Protein AF-A0A3S8ZRI3-F1 (afdb_monomer_lite)

pLDDT: mean 75.65, std 12.31, range [31.83, 91.06]

Organism: NCBI:txid2496266

Sequence (322 aa):
MAKQHPYELILEIIKQAEAGATSSKLSREYGINSSLISKWRVKYKGMDLAMMVERKRLILENIANKIRQAKQSVVAVQAEIKKKKSEPLLQPCSPYFSATPQAVQEAVQSWKNLQTSKAPSAQLLESRLQIVHDIAKAWDGECLSREYKSKVAYMSFRCGKGHAFESNARRLLYGNFCTVCYRAKPEGLKKLQDVAAARGWQSLATEYKDCKTPVSWRCDQGHEVKAPLESIKNGMGCMQCHKNRRWYTLEKMQAMAKLRGGLCLSDKYTTYEPMLWQCKRGHVWKSIPSNITRGSWCRVCGNIDKITRPNSKAWRKYPNGA

Foldseek 3Di:
DPDDDDVVLLVVLLVVVVVPDQLVVSCVVVVNDSVVNVVSNVVQPPHDPVRVVVVVVVVVVVVVVVVVVVVVVVVVVVVVVVVVVPPPPPDLPPVQVVVQQPQLVVLLVQVVVLVPDPDDPVVSFVSVVVSLQSLQVSQQWGWPDPGRDDQFDWTWIAHNVGDIDIDGNVCSSSNCRDPVVVQDDPCQVVLQQVLQVVQVKHWPDPDDRDQQQWGWIAHNVGDIDTGGNVCSVVPDDDVVVVVVVVDDDPVNLQVLQVVQQWGWPDPDADQPFWTWIAHNLGDIDTDHSVCVVVPDDDPLLVQLVVPPDPPDPSNVVNVSSD

Structure (mmCIF, N/CA/C/O backbone):
data_AF-A0A3S8ZRI3-F1
#
_entry.id   AF-A0A3S8ZRI3-F1
#
loop_
_atom_site.group_PDB
_atom_site.id
_atom_site.type_symbol
_atom_site.label_atom_id
_atom_site.label_alt_id
_atom_site.label_comp_id
_atom_site.label_asym_id
_atom_site.label_entity_id
_atom_site.label_seq_id
_atom_site.pdbx_PDB_ins_code
_atom_site.Cartn_x
_atom_site.Cartn_y
_atom_site.Cartn_z
_atom_site.occupancy
_atom_site.B_iso_or_equiv
_atom_site.auth_seq_id
_atom_site.auth_comp_id
_atom_site.auth_asym_id
_atom_site.auth_atom_id
_atom_site.pdbx_PDB_model_num
ATOM 1 N N . MET A 1 1 ? 28.343 23.979 -10.792 1.00 33.75 1 MET A N 1
ATOM 2 C CA . MET A 1 1 ? 27.466 24.800 -11.656 1.00 33.75 1 MET A CA 1
ATOM 3 C C . MET A 1 1 ? 27.652 24.356 -13.101 1.00 33.75 1 MET A C 1
ATOM 5 O O . MET A 1 1 ? 28.779 24.366 -13.577 1.00 33.75 1 MET A O 1
ATOM 9 N N . ALA A 1 2 ? 26.607 23.870 -13.778 1.00 42.19 2 ALA A N 1
ATOM 10 C CA . ALA A 1 2 ? 26.715 23.502 -15.192 1.00 42.19 2 ALA A CA 1
ATOM 11 C C . ALA A 1 2 ? 26.818 24.786 -16.031 1.00 42.19 2 ALA A C 1
ATOM 13 O O . ALA A 1 2 ? 25.950 25.647 -15.903 1.00 42.19 2 ALA A O 1
ATOM 14 N N . LYS A 1 3 ? 27.868 24.931 -16.853 1.00 55.47 3 LYS A N 1
ATOM 15 C CA . LYS A 1 3 ? 28.031 26.087 -17.751 1.00 55.47 3 LYS A CA 1
ATOM 16 C C . LYS A 1 3 ? 26.805 26.176 -18.672 1.00 55.47 3 LYS A C 1
ATOM 18 O O . LYS A 1 3 ? 26.579 25.281 -19.485 1.00 55.47 3 LYS A O 1
ATOM 23 N N . GLN A 1 4 ? 25.984 27.212 -18.500 1.00 68.06 4 GLN A N 1
ATOM 24 C CA . GLN A 1 4 ? 24.898 27.522 -19.429 1.00 68.06 4 GLN A CA 1
ATOM 25 C C . GLN A 1 4 ? 25.495 28.294 -20.604 1.00 68.06 4 GLN A C 1
ATOM 27 O O . GLN A 1 4 ? 26.167 29.300 -20.402 1.00 68.06 4 GLN A O 1
ATOM 32 N N . HIS A 1 5 ? 25.283 27.789 -21.816 1.00 82.31 5 HIS A N 1
ATOM 33 C CA . HIS A 1 5 ? 25.701 28.463 -23.041 1.00 82.31 5 HIS A CA 1
ATOM 34 C C . HIS A 1 5 ? 24.530 29.303 -23.579 1.00 82.31 5 HIS A C 1
ATOM 36 O O . HIS A 1 5 ? 23.401 28.795 -23.567 1.00 82.31 5 HIS A O 1
ATOM 42 N N . PRO A 1 6 ? 24.774 30.549 -24.028 1.00 87.00 6 PRO A N 1
ATOM 43 C CA . PRO A 1 6 ? 23.749 31.387 -24.651 1.00 87.00 6 PRO A CA 1
ATOM 44 C C . PRO A 1 6 ? 23.200 30.729 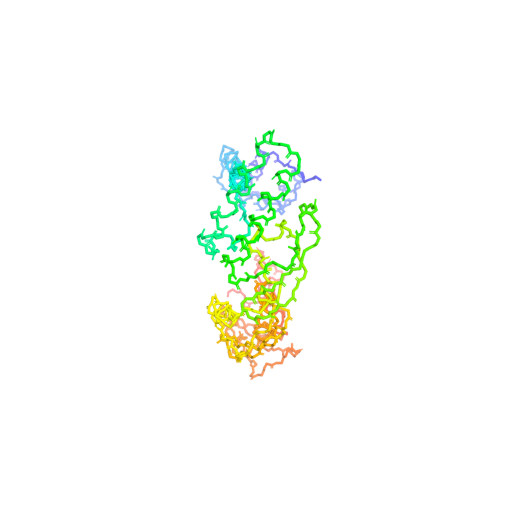-25.927 1.00 87.00 6 PRO A C 1
ATOM 46 O O . PRO A 1 6 ? 23.915 29.986 -26.608 1.00 87.00 6 PRO A O 1
ATOM 49 N N . TYR A 1 7 ? 21.918 30.944 -26.233 1.00 85.06 7 TYR A N 1
ATOM 50 C CA . TYR A 1 7 ? 21.256 30.263 -27.355 1.00 85.06 7 TYR A CA 1
ATOM 51 C C . TYR A 1 7 ? 21.735 30.769 -28.714 1.00 85.06 7 TYR A C 1
ATOM 53 O O . TYR A 1 7 ? 21.782 29.999 -29.669 1.00 85.06 7 TYR A O 1
ATOM 61 N N . GLU A 1 8 ? 22.170 32.020 -28.770 1.00 86.62 8 GLU A N 1
ATOM 62 C CA . GLU A 1 8 ? 22.772 32.680 -29.922 1.00 86.62 8 GLU A CA 1
ATOM 63 C C . GLU A 1 8 ? 24.042 31.936 -30.359 1.00 86.62 8 GLU A C 1
ATOM 65 O O . GLU A 1 8 ? 24.180 31.553 -31.519 1.00 86.62 8 GLU A O 1
ATOM 70 N N . LEU A 1 9 ? 24.904 31.603 -29.393 1.00 87.75 9 LEU A N 1
ATOM 71 C CA . LEU A 1 9 ? 26.120 30.820 -29.615 1.00 87.75 9 LEU A CA 1
ATOM 72 C C . LEU A 1 9 ? 25.805 29.383 -30.059 1.00 87.75 9 LEU A C 1
ATOM 74 O O . LEU A 1 9 ? 26.469 28.825 -30.930 1.00 87.75 9 LEU A O 1
ATOM 78 N N . ILE A 1 10 ? 24.779 28.763 -29.468 1.00 88.56 10 ILE A N 1
ATOM 79 C CA . ILE A 1 10 ? 24.343 27.410 -29.847 1.00 88.56 10 ILE A CA 1
ATOM 80 C C . ILE A 1 10 ? 23.848 27.394 -31.301 1.00 88.56 10 ILE A C 1
ATOM 82 O O . ILE A 1 10 ? 24.165 26.466 -32.043 1.00 88.56 10 ILE A O 1
ATOM 86 N N . LEU A 1 11 ? 23.105 28.421 -31.711 1.00 87.88 11 LEU A N 1
ATOM 87 C CA . LEU A 1 11 ? 22.595 28.583 -33.069 1.00 87.88 11 LEU A CA 1
ATOM 88 C C . LEU A 1 11 ? 23.697 28.810 -34.094 1.00 87.88 11 LEU A C 1
ATOM 90 O O . LEU A 1 11 ? 23.665 28.190 -35.152 1.00 87.88 11 LEU A O 1
ATOM 94 N N . GLU A 1 12 ? 24.672 29.660 -33.789 1.00 88.06 12 GLU A N 1
ATOM 95 C CA . GLU A 1 12 ? 25.811 29.920 -34.671 1.00 88.06 12 GLU A CA 1
ATOM 96 C C . GLU A 1 12 ? 26.588 28.627 -34.962 1.00 88.06 12 GLU A C 1
ATOM 98 O O . GLU A 1 12 ? 26.835 28.273 -36.118 1.00 88.06 12 GLU A O 1
ATOM 103 N N . ILE A 1 13 ? 26.843 27.842 -33.912 1.00 88.50 13 ILE A N 1
ATOM 104 C CA . ILE A 1 13 ? 27.501 26.539 -34.014 1.00 88.50 13 ILE A CA 1
ATOM 105 C C . ILE A 1 13 ? 26.651 25.541 -34.813 1.00 88.50 13 ILE A C 1
ATOM 107 O O . ILE A 1 13 ? 27.213 24.745 -35.565 1.00 88.50 13 ILE A O 1
ATOM 111 N N . ILE A 1 14 ? 25.318 25.555 -34.671 1.00 88.56 14 ILE A N 1
ATOM 112 C CA . ILE A 1 14 ? 24.404 24.694 -35.446 1.00 88.56 14 ILE A CA 1
ATOM 113 C C . ILE A 1 14 ? 24.343 25.120 -36.922 1.00 88.56 14 ILE A C 1
ATOM 115 O O . ILE A 1 14 ? 24.340 24.254 -37.792 1.00 88.56 14 ILE A O 1
ATOM 119 N N . LYS A 1 15 ? 24.374 26.418 -37.232 1.00 88.81 15 LYS A N 1
ATOM 120 C CA . LYS A 1 15 ? 24.375 26.911 -38.618 1.00 88.81 15 LYS A CA 1
ATOM 121 C C . LYS A 1 15 ? 25.654 26.531 -39.353 1.00 88.81 15 LYS A C 1
ATOM 123 O O . LYS A 1 15 ? 25.593 25.979 -40.447 1.00 88.81 15 LYS A O 1
ATOM 128 N N . GLN A 1 16 ? 26.818 26.740 -38.737 1.00 86.56 16 GLN A N 1
ATOM 129 C CA . GLN A 1 16 ? 28.091 26.316 -39.332 1.00 86.56 16 GLN A CA 1
ATOM 130 C C . GLN A 1 16 ? 28.168 24.791 -39.478 1.00 86.56 16 GLN A C 1
ATOM 132 O O . GLN A 1 16 ? 28.695 24.258 -40.453 1.00 86.56 16 GLN A O 1
ATOM 137 N N . ALA A 1 17 ? 27.597 24.076 -38.513 1.00 84.19 17 ALA A N 1
ATOM 138 C CA . ALA A 1 17 ? 27.424 22.636 -38.550 1.00 84.19 17 ALA A CA 1
ATOM 139 C C . ALA A 1 17 ? 26.560 22.134 -39.718 1.00 84.19 17 ALA A C 1
ATOM 141 O O . ALA A 1 17 ? 26.877 21.083 -40.281 1.00 84.19 17 ALA A O 1
ATOM 142 N N . GLU A 1 18 ? 25.472 22.838 -40.031 1.00 83.69 18 GLU A N 1
ATOM 143 C CA . GLU A 1 18 ? 24.564 22.555 -41.149 1.00 83.69 18 GLU A CA 1
ATOM 144 C C . GLU A 1 18 ? 25.186 22.952 -42.495 1.00 83.69 18 GLU A C 1
ATOM 146 O O . GLU A 1 18 ? 25.017 22.227 -43.469 1.00 83.69 18 GLU A O 1
ATOM 151 N N . ALA A 1 19 ? 26.025 23.993 -42.520 1.00 85.19 19 ALA A N 1
ATOM 152 C CA . ALA A 1 19 ? 26.853 24.382 -43.666 1.00 85.19 19 ALA A CA 1
ATOM 153 C C . ALA A 1 19 ? 28.027 23.415 -43.958 1.00 85.19 19 ALA A C 1
ATOM 155 O O . ALA A 1 19 ? 28.870 23.691 -44.808 1.00 85.19 19 ALA A O 1
ATOM 156 N N . GLY A 1 20 ? 28.107 22.279 -43.253 1.00 83.88 20 GLY A N 1
ATOM 157 C CA . GLY A 1 20 ? 29.090 21.221 -43.502 1.00 83.88 20 GLY A CA 1
ATOM 158 C C . GLY A 1 20 ? 30.321 21.238 -42.590 1.00 83.88 20 GLY A C 1
ATOM 159 O O . GLY A 1 20 ? 31.185 20.369 -42.720 1.00 83.88 20 GLY A O 1
ATOM 160 N N . ALA A 1 21 ? 30.419 22.158 -41.620 1.00 86.06 21 ALA A N 1
ATOM 161 C CA . ALA A 1 21 ? 31.530 22.145 -40.671 1.00 86.06 21 ALA A CA 1
ATOM 162 C C . ALA A 1 21 ? 31.468 20.911 -39.754 1.00 86.06 21 ALA A C 1
ATOM 164 O O . ALA A 1 21 ? 30.423 20.550 -39.196 1.00 86.06 21 ALA A O 1
ATOM 165 N N . THR A 1 22 ? 32.613 20.259 -39.545 1.00 84.94 22 THR A N 1
ATOM 166 C CA . THR A 1 22 ? 32.698 19.087 -38.665 1.00 84.94 22 THR A CA 1
ATOM 167 C C . THR A 1 22 ? 32.657 19.499 -37.192 1.00 84.94 22 THR A C 1
ATOM 169 O O . THR A 1 22 ? 33.229 20.513 -36.790 1.00 84.94 22 THR A O 1
ATOM 172 N N . SER A 1 23 ? 32.045 18.674 -36.336 1.00 79.31 23 SER A N 1
ATOM 173 C CA . SER A 1 23 ? 31.990 18.926 -34.885 1.00 79.31 23 SER A CA 1
ATOM 174 C C . SER A 1 23 ? 33.373 19.040 -34.227 1.00 79.31 23 SER A C 1
ATOM 176 O O . SER A 1 23 ? 33.474 19.597 -33.140 1.00 79.31 23 SER A O 1
ATOM 178 N N . SER A 1 24 ? 34.437 18.523 -34.858 1.00 81.81 24 SER A N 1
ATOM 179 C CA . SER A 1 24 ? 35.814 18.667 -34.369 1.00 81.81 24 SER A CA 1
ATOM 180 C C . SER A 1 24 ? 36.406 20.044 -34.668 1.00 81.81 24 SER A C 1
ATOM 182 O O . SER A 1 24 ? 37.179 20.538 -33.852 1.00 81.81 24 SER A O 1
ATOM 184 N N . LYS A 1 25 ? 36.058 20.654 -35.809 1.00 87.62 25 LYS A N 1
ATOM 185 C CA . LYS A 1 25 ? 36.473 22.019 -36.156 1.00 87.62 25 LYS A CA 1
ATOM 186 C C . LYS A 1 25 ? 35.804 23.019 -35.211 1.00 87.62 25 LYS A C 1
ATOM 188 O O . LYS A 1 25 ? 36.493 23.720 -34.481 1.00 87.62 25 LYS A O 1
ATOM 193 N N . LEU A 1 26 ? 34.480 22.924 -35.093 1.00 86.25 26 LEU A N 1
ATOM 194 C CA . LEU A 1 26 ? 33.666 23.769 -34.210 1.00 86.25 26 LEU A CA 1
ATOM 195 C C . LEU A 1 26 ? 34.052 23.632 -32.729 1.00 86.25 26 LEU A C 1
ATOM 197 O O . LEU A 1 26 ? 33.981 24.584 -31.962 1.00 86.25 26 LEU A O 1
ATOM 201 N N . SER A 1 27 ? 34.482 22.439 -32.311 1.00 87.25 27 SER A N 1
ATOM 202 C CA . SER A 1 27 ? 34.932 22.200 -30.937 1.00 87.25 27 SER A CA 1
ATOM 203 C C . SER A 1 27 ? 36.243 22.914 -30.603 1.00 87.25 27 SER A C 1
ATOM 205 O O . SER A 1 27 ? 36.390 23.397 -29.482 1.00 87.25 27 SER A O 1
ATOM 207 N N . ARG A 1 28 ? 37.176 22.993 -31.561 1.00 87.31 28 ARG A N 1
ATOM 208 C CA . ARG A 1 28 ? 38.448 23.717 -31.401 1.00 87.31 28 ARG A CA 1
ATOM 209 C C . ARG A 1 28 ? 38.246 25.227 -31.464 1.00 87.31 28 ARG A C 1
ATOM 211 O O . ARG A 1 28 ? 38.866 25.942 -30.694 1.00 87.31 28 ARG A O 1
ATOM 218 N N . GLU A 1 29 ? 37.362 25.672 -32.347 1.00 88.38 29 GLU A N 1
ATOM 219 C CA . GLU A 1 29 ? 37.070 27.084 -32.602 1.00 88.38 29 GLU A CA 1
ATOM 220 C C . GLU A 1 29 ? 36.327 27.749 -31.438 1.00 88.38 29 GLU A C 1
ATOM 222 O O . GLU A 1 29 ? 36.756 28.779 -30.933 1.00 88.38 29 GLU A O 1
ATOM 227 N N . TYR A 1 30 ? 35.271 27.109 -30.932 1.00 85.69 30 TYR A N 1
ATOM 228 C CA . TYR A 1 30 ? 34.450 27.668 -29.853 1.00 85.69 30 TYR A CA 1
ATOM 229 C C . TYR A 1 30 ? 34.839 27.161 -28.455 1.00 85.69 30 TYR A C 1
ATOM 231 O O . TYR A 1 30 ? 34.182 27.492 -27.469 1.00 85.69 30 TYR A O 1
ATOM 239 N N . GLY A 1 31 ? 35.858 26.299 -28.345 1.00 85.00 31 GLY A N 1
ATOM 240 C CA . GLY A 1 31 ? 36.276 25.692 -27.073 1.00 85.00 31 GLY A CA 1
ATOM 241 C C . GLY A 1 31 ? 35.194 24.830 -26.404 1.00 85.00 31 GLY A C 1
ATOM 242 O O . GLY A 1 31 ? 35.228 24.591 -25.195 1.00 85.00 31 GLY A O 1
ATOM 243 N N . ILE A 1 32 ? 34.196 24.375 -27.169 1.00 84.75 32 ILE A N 1
ATOM 244 C CA . ILE A 1 32 ? 33.053 23.608 -26.665 1.00 84.75 32 ILE A CA 1
ATOM 245 C C . ILE A 1 32 ? 33.260 22.131 -26.959 1.00 84.75 32 ILE A C 1
ATOM 247 O O . ILE A 1 32 ? 33.723 21.738 -28.025 1.00 84.75 32 ILE A O 1
ATOM 251 N N . ASN A 1 33 ? 32.875 21.274 -26.017 1.00 86.94 33 ASN A N 1
ATOM 252 C CA . ASN A 1 33 ? 32.970 19.831 -26.184 1.00 86.94 33 ASN A CA 1
ATOM 253 C C . ASN A 1 33 ? 32.178 19.363 -27.426 1.00 86.94 33 ASN A C 1
ATOM 255 O O . ASN A 1 33 ? 30.963 19.551 -27.504 1.00 86.94 33 ASN A O 1
ATOM 259 N N . SER A 1 34 ? 32.844 18.693 -28.371 1.00 78.12 34 SER A N 1
ATOM 260 C CA . SER A 1 34 ? 32.235 18.168 -29.607 1.00 78.12 34 SER A CA 1
ATOM 261 C C . SER A 1 34 ? 30.997 17.279 -29.380 1.00 78.12 34 SER A C 1
ATOM 263 O O . SER A 1 34 ? 30.090 17.242 -30.219 1.00 78.12 34 SER A O 1
ATOM 265 N N . SER A 1 35 ? 30.902 16.600 -28.230 1.00 77.56 35 SER A N 1
ATOM 266 C CA . SER A 1 35 ? 29.719 15.820 -27.837 1.00 77.56 35 SER A CA 1
ATOM 267 C C . SER A 1 35 ? 28.520 16.700 -27.467 1.00 77.56 35 SER A C 1
ATOM 269 O O . SER A 1 35 ? 27.379 16.321 -27.729 1.00 77.56 35 SER A O 1
ATOM 271 N N . LEU A 1 36 ? 28.760 17.886 -26.901 1.00 82.38 36 LEU A N 1
ATOM 272 C CA . LEU A 1 36 ? 27.729 18.868 -26.576 1.00 82.38 36 LEU A CA 1
ATOM 273 C C . LEU A 1 36 ? 27.188 19.520 -27.853 1.00 82.38 36 LEU A C 1
ATOM 275 O O . LEU A 1 36 ? 25.974 19.581 -28.028 1.00 82.38 36 LEU A O 1
ATOM 279 N N . ILE A 1 37 ? 28.079 19.857 -28.792 1.00 81.12 37 ILE A N 1
ATOM 280 C CA . ILE A 1 37 ? 27.727 20.339 -30.138 1.00 81.12 37 ILE A CA 1
ATOM 281 C C . ILE A 1 37 ? 26.843 19.315 -30.862 1.00 81.12 37 ILE A C 1
ATOM 283 O O . ILE A 1 37 ? 25.803 19.658 -31.417 1.00 81.12 37 ILE A O 1
ATOM 287 N N . SER A 1 38 ? 27.207 18.032 -30.801 1.00 77.50 38 SER A N 1
ATOM 288 C CA . SER A 1 38 ? 26.430 16.956 -31.431 1.00 77.50 38 SER A CA 1
ATOM 289 C C . SER A 1 38 ? 25.043 16.780 -30.792 1.00 77.50 38 SER A C 1
ATOM 291 O O . SER A 1 38 ? 24.062 16.554 -31.496 1.00 77.50 38 SER A O 1
ATOM 293 N N . LYS A 1 39 ? 24.925 16.943 -29.466 1.00 80.19 39 LYS A N 1
ATOM 294 C CA . LYS A 1 39 ? 23.628 16.939 -28.762 1.00 80.19 39 LYS A CA 1
ATOM 295 C C . LYS A 1 39 ? 22.765 18.143 -29.136 1.00 80.19 39 LYS A C 1
ATOM 297 O O . LYS A 1 39 ? 21.556 17.989 -29.288 1.00 80.19 39 LYS A O 1
ATOM 302 N N . TRP A 1 40 ? 23.365 19.325 -29.283 1.00 86.75 40 TRP A N 1
ATOM 303 C CA . TRP A 1 40 ? 22.661 20.525 -29.732 1.00 86.75 40 TRP A CA 1
ATOM 304 C C . TRP A 1 40 ? 22.132 20.368 -31.152 1.00 86.75 40 TRP A C 1
ATOM 306 O O . TRP A 1 40 ? 20.953 20.630 -31.359 1.00 86.75 40 TRP A O 1
ATOM 316 N N . ARG A 1 41 ? 22.932 19.810 -32.074 1.00 81.38 41 ARG A N 1
ATOM 317 C CA . ARG A 1 41 ? 22.473 19.481 -33.432 1.00 81.38 41 ARG A CA 1
ATOM 318 C C . ARG A 1 41 ? 21.208 18.627 -33.414 1.00 81.38 41 ARG A C 1
ATOM 320 O O . ARG A 1 41 ? 20.281 18.948 -34.126 1.00 81.38 41 ARG A O 1
ATOM 327 N N . VAL A 1 42 ? 21.121 17.579 -32.590 1.00 80.94 42 VAL A N 1
ATOM 328 C CA . VAL A 1 42 ? 19.904 16.738 -32.525 1.00 80.94 42 VAL A CA 1
ATOM 329 C C . VAL A 1 42 ? 18.732 17.471 -31.864 1.00 80.94 42 VAL A C 1
ATOM 331 O O . VAL A 1 42 ? 17.589 17.332 -32.283 1.00 80.94 42 VAL A O 1
ATOM 334 N N . LYS A 1 43 ? 19.002 18.240 -30.806 1.00 81.00 43 LYS A N 1
ATOM 335 C CA . LYS A 1 43 ? 17.969 18.848 -29.956 1.00 81.00 43 LYS A CA 1
ATOM 336 C C . LYS A 1 43 ? 17.319 20.100 -30.558 1.00 81.00 43 LYS A C 1
ATOM 338 O O . LYS A 1 43 ? 16.199 20.427 -30.155 1.00 81.00 43 LYS A O 1
ATOM 343 N N . TYR A 1 44 ? 18.044 20.798 -31.425 1.00 83.88 44 TYR A N 1
ATOM 344 C CA . TYR A 1 44 ? 17.736 22.145 -31.900 1.00 83.88 44 TYR A CA 1
ATOM 345 C C . TYR A 1 44 ? 17.833 22.280 -33.434 1.00 83.88 44 TYR A C 1
ATOM 347 O O . TYR A 1 44 ? 17.783 23.395 -33.944 1.00 83.88 44 TYR A O 1
ATOM 355 N N . LYS A 1 45 ? 17.977 21.165 -34.171 1.00 83.19 45 LYS A N 1
ATOM 356 C CA . LYS A 1 45 ? 17.986 21.150 -35.645 1.00 83.19 45 LYS A CA 1
ATOM 357 C C . LYS A 1 45 ? 16.767 21.885 -36.199 1.00 83.19 45 LYS A C 1
ATOM 359 O O . LYS A 1 45 ? 15.650 21.551 -35.804 1.00 83.19 45 LYS A O 1
ATOM 364 N N . GLY A 1 46 ? 16.975 22.826 -37.120 1.00 80.94 46 GLY A N 1
ATOM 365 C CA . GLY A 1 46 ? 15.885 23.562 -37.771 1.00 80.94 46 GLY A CA 1
ATOM 366 C C . GLY A 1 46 ? 15.033 24.438 -36.841 1.00 80.94 46 GLY A C 1
ATOM 367 O O . GLY A 1 46 ? 13.952 24.850 -37.244 1.00 80.94 46 GLY A O 1
ATOM 368 N N . MET A 1 47 ? 15.480 24.706 -35.608 1.00 82.06 47 MET A N 1
ATOM 369 C CA . MET A 1 47 ? 14.829 25.653 -34.696 1.00 82.06 47 MET A CA 1
ATOM 370 C C . MET A 1 47 ? 15.532 27.007 -34.770 1.00 82.06 47 MET A C 1
ATOM 372 O O . MET A 1 47 ? 16.760 27.064 -34.730 1.00 82.06 47 MET A O 1
ATOM 376 N N . ASP A 1 48 ? 14.765 28.092 -34.807 1.00 87.44 48 ASP A N 1
ATOM 377 C CA . ASP A 1 48 ? 15.294 29.446 -34.651 1.00 87.44 48 ASP A CA 1
ATOM 378 C C . ASP A 1 48 ? 15.401 29.861 -33.166 1.00 87.44 48 ASP A C 1
ATOM 380 O O . ASP A 1 48 ? 15.066 29.105 -32.244 1.00 87.44 48 ASP A O 1
ATOM 384 N N . LEU A 1 49 ? 15.913 31.071 -32.919 1.00 82.31 49 LEU A N 1
ATOM 385 C CA . LEU A 1 49 ? 16.103 31.599 -31.565 1.00 82.31 49 LEU A CA 1
ATOM 386 C C . LEU A 1 49 ? 14.775 31.743 -30.814 1.00 82.31 49 LEU A C 1
ATOM 388 O O . LEU A 1 49 ? 14.702 31.382 -29.637 1.00 82.31 49 LEU A O 1
ATOM 392 N N . ALA A 1 50 ? 13.725 32.202 -31.497 1.00 85.19 50 ALA A N 1
ATOM 393 C CA . ALA A 1 50 ? 12.401 32.369 -30.911 1.00 85.19 50 ALA A CA 1
ATOM 394 C C . ALA A 1 50 ? 11.822 31.013 -30.475 1.00 85.19 50 ALA A C 1
ATOM 396 O O . ALA A 1 50 ? 11.360 30.878 -29.343 1.00 85.19 50 ALA A O 1
ATOM 397 N N . MET A 1 51 ? 11.954 29.972 -31.302 1.00 81.12 51 MET A N 1
ATOM 398 C CA . MET A 1 51 ? 11.533 28.605 -30.993 1.00 81.12 51 MET A CA 1
ATOM 399 C C . MET A 1 51 ? 12.307 27.999 -29.815 1.00 81.12 51 MET A C 1
ATOM 401 O O . MET A 1 51 ? 11.723 27.286 -28.996 1.00 81.12 51 MET A O 1
ATOM 405 N N . MET A 1 52 ? 13.611 28.272 -29.678 1.00 80.50 52 MET A N 1
ATOM 406 C CA . MET A 1 52 ? 14.394 27.787 -28.529 1.00 80.50 52 MET A CA 1
ATOM 407 C C . MET A 1 52 ? 14.009 28.472 -27.218 1.00 80.50 52 MET A C 1
ATOM 409 O O . MET A 1 52 ? 13.891 27.797 -26.187 1.00 80.50 52 MET A O 1
ATOM 413 N N . VAL A 1 53 ? 13.800 29.791 -27.256 1.00 80.56 53 VAL A N 1
ATOM 414 C CA . VAL A 1 53 ? 13.352 30.583 -26.104 1.00 80.56 53 VAL A CA 1
ATOM 415 C C . VAL A 1 53 ? 11.948 30.153 -25.685 1.00 80.56 53 VAL A C 1
ATOM 417 O O . VAL A 1 53 ? 11.732 29.840 -24.512 1.00 80.56 53 VAL A O 1
ATOM 420 N N . GLU A 1 54 ? 11.031 30.022 -26.642 1.00 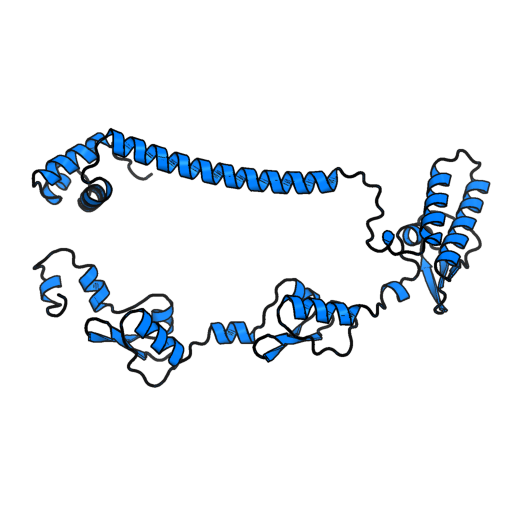80.12 54 GLU A N 1
ATOM 421 C CA . GLU A 1 54 ? 9.657 29.592 -26.392 1.00 80.12 54 GLU A CA 1
ATOM 422 C C . GLU A 1 54 ? 9.603 28.166 -25.840 1.00 80.12 54 GLU A C 1
ATOM 424 O O . GLU A 1 54 ? 8.947 27.892 -24.836 1.00 80.12 54 GLU A O 1
ATOM 429 N N . ARG A 1 55 ? 10.400 27.247 -26.394 1.00 81.56 55 ARG A N 1
ATOM 430 C CA . ARG A 1 55 ? 10.512 25.887 -25.860 1.00 81.56 55 ARG A CA 1
ATOM 431 C C . ARG A 1 55 ? 11.013 25.866 -24.413 1.00 81.56 55 ARG A C 1
ATOM 433 O O . ARG A 1 55 ? 10.533 25.056 -23.618 1.00 81.56 55 ARG A O 1
ATOM 440 N N . LYS A 1 56 ? 11.975 26.722 -24.045 1.00 78.44 56 LYS A N 1
ATOM 441 C CA . LYS A 1 56 ? 12.432 26.856 -22.649 1.00 78.44 56 LYS A CA 1
ATOM 442 C C . LYS A 1 56 ? 11.310 27.408 -21.765 1.00 78.44 56 LYS A C 1
ATOM 444 O O . LYS A 1 56 ? 11.102 26.868 -20.679 1.00 78.44 56 LYS A O 1
ATOM 449 N N . ARG A 1 57 ? 10.577 28.424 -22.239 1.00 81.06 57 ARG A N 1
ATOM 450 C CA . ARG A 1 57 ? 9.422 29.022 -21.549 1.00 81.06 57 ARG A CA 1
ATOM 451 C C . ARG A 1 57 ? 8.358 27.970 -21.246 1.00 81.06 57 ARG A C 1
ATOM 453 O O . ARG A 1 57 ? 8.021 27.788 -20.081 1.00 81.06 57 ARG A O 1
ATOM 460 N N . LEU A 1 58 ? 7.945 27.191 -22.247 1.00 76.94 58 LEU A N 1
ATOM 461 C CA . LEU A 1 58 ? 6.952 26.119 -22.104 1.00 76.94 58 LEU A CA 1
ATOM 462 C C . LEU A 1 58 ? 7.396 25.024 -21.127 1.00 76.94 58 LEU A C 1
ATOM 464 O O . LEU A 1 58 ? 6.593 24.514 -20.349 1.00 76.94 58 LEU A O 1
ATOM 468 N N . ILE A 1 59 ? 8.679 24.647 -21.127 1.00 71.56 59 ILE A N 1
ATOM 469 C CA . ILE A 1 59 ? 9.203 23.664 -20.164 1.00 71.56 59 ILE A CA 1
ATOM 470 C C . ILE A 1 59 ? 9.114 24.208 -18.734 1.00 71.56 59 ILE A C 1
ATOM 472 O O . ILE A 1 59 ? 8.672 23.492 -17.835 1.00 71.56 59 ILE A O 1
ATOM 476 N N . LEU A 1 60 ? 9.516 25.462 -18.520 1.00 75.69 60 LEU A N 1
ATOM 477 C CA . LEU A 1 60 ? 9.459 26.101 -17.205 1.00 75.69 60 LEU A CA 1
ATOM 478 C C . LEU A 1 60 ? 8.016 26.297 -16.734 1.00 75.69 60 LEU A C 1
ATOM 480 O O . LEU A 1 60 ? 7.710 26.020 -15.576 1.00 75.69 60 LEU A O 1
ATOM 484 N N . GLU A 1 61 ? 7.122 26.693 -17.635 1.00 81.94 61 GLU A N 1
ATOM 485 C CA . GLU A 1 61 ? 5.698 26.843 -17.361 1.00 81.94 61 GLU A CA 1
ATOM 486 C C . GLU A 1 61 ? 5.053 25.501 -16.994 1.00 81.94 61 GLU A C 1
ATOM 488 O O . GLU A 1 61 ? 4.365 25.407 -15.979 1.00 81.94 61 GLU A O 1
ATOM 493 N N . ASN A 1 62 ? 5.362 24.428 -17.726 1.00 72.56 62 ASN A N 1
ATOM 494 C CA . ASN A 1 62 ? 4.901 23.077 -17.404 1.00 72.56 62 ASN A CA 1
ATOM 495 C C . ASN A 1 62 ? 5.395 22.596 -16.032 1.00 72.56 62 ASN A C 1
ATOM 497 O O . ASN A 1 62 ? 4.641 21.974 -15.282 1.00 72.56 62 ASN A O 1
ATOM 501 N N . ILE A 1 63 ? 6.650 22.888 -15.677 1.00 70.81 63 ILE A N 1
ATOM 502 C CA . ILE A 1 63 ? 7.194 22.581 -14.346 1.00 70.81 63 ILE A CA 1
ATOM 503 C C . ILE A 1 63 ? 6.452 23.389 -13.274 1.00 70.81 63 ILE A C 1
ATOM 505 O O . ILE A 1 63 ? 6.010 22.822 -12.274 1.00 70.81 63 ILE A O 1
ATOM 509 N N . ALA A 1 64 ? 6.256 24.690 -13.492 1.00 78.12 64 ALA A N 1
ATOM 510 C CA . ALA A 1 64 ? 5.536 25.561 -12.569 1.00 78.12 64 ALA A CA 1
ATOM 511 C C . ALA A 1 64 ? 4.070 25.134 -12.389 1.00 78.12 64 ALA A C 1
ATOM 513 O O . ALA A 1 64 ? 3.557 25.171 -11.271 1.00 78.12 64 ALA A O 1
ATOM 514 N N . ASN A 1 65 ? 3.408 24.688 -13.458 1.00 76.69 65 ASN A N 1
ATOM 515 C CA . ASN A 1 65 ? 2.039 24.175 -13.431 1.00 76.69 65 ASN A CA 1
ATOM 516 C C . ASN A 1 65 ? 1.944 22.878 -12.626 1.00 76.69 65 ASN A C 1
ATOM 518 O O . ASN A 1 65 ? 1.075 22.764 -11.766 1.00 76.69 65 ASN A O 1
ATOM 522 N N . LYS A 1 66 ? 2.885 21.942 -12.805 1.00 72.00 66 LYS A N 1
ATOM 523 C CA . LYS A 1 66 ? 2.953 20.720 -11.984 1.00 72.00 66 LYS A CA 1
ATOM 524 C C . LYS A 1 66 ? 3.168 21.027 -10.503 1.00 72.00 66 LYS A C 1
ATOM 526 O O . LYS A 1 66 ? 2.522 20.425 -9.651 1.00 72.00 66 LYS A O 1
ATOM 531 N N . ILE A 1 67 ? 4.036 21.990 -10.185 1.00 73.06 67 ILE A N 1
ATOM 532 C CA . ILE A 1 67 ? 4.260 22.433 -8.800 1.00 73.06 67 ILE A CA 1
ATOM 533 C C . ILE A 1 67 ? 2.994 23.085 -8.227 1.00 73.06 67 ILE A C 1
ATOM 535 O O . ILE A 1 67 ? 2.637 22.813 -7.082 1.00 73.06 67 ILE A O 1
ATOM 539 N N . ARG A 1 68 ? 2.293 23.919 -9.008 1.00 81.19 68 ARG A N 1
ATOM 540 C CA . ARG A 1 68 ? 1.016 24.534 -8.608 1.00 81.19 68 ARG A CA 1
ATOM 541 C C . ARG A 1 68 ? -0.065 23.487 -8.348 1.00 81.19 68 ARG A C 1
ATOM 543 O O . ARG A 1 68 ? -0.684 23.540 -7.292 1.00 81.19 68 ARG A O 1
ATOM 550 N N . GLN A 1 69 ? -0.230 22.512 -9.239 1.00 74.81 69 GLN A N 1
ATOM 551 C CA . GLN A 1 69 ? -1.172 21.401 -9.065 1.00 74.81 69 GLN A CA 1
ATOM 552 C C . GLN A 1 69 ? -0.854 20.576 -7.812 1.00 74.81 69 GLN A C 1
ATOM 554 O O . GLN A 1 69 ? -1.743 20.300 -7.009 1.00 74.81 69 GLN A O 1
ATOM 559 N N . ALA A 1 70 ? 0.423 20.252 -7.579 1.00 70.69 70 ALA A N 1
ATOM 560 C CA . ALA A 1 70 ? 0.842 19.554 -6.366 1.00 70.69 70 ALA A CA 1
ATOM 561 C C . ALA A 1 70 ? 0.529 20.377 -5.102 1.00 70.69 70 ALA A C 1
ATOM 563 O O . ALA A 1 70 ? -0.052 19.856 -4.153 1.00 70.69 70 ALA A O 1
ATOM 564 N N . LYS A 1 71 ? 0.818 21.683 -5.099 1.00 79.75 71 LYS A N 1
ATOM 565 C CA . LYS A 1 71 ? 0.472 22.575 -3.979 1.00 79.75 71 LYS A CA 1
ATOM 566 C C . LYS A 1 71 ? -1.040 22.666 -3.753 1.00 79.75 71 LYS A C 1
ATOM 568 O O . LYS A 1 71 ? -1.477 22.582 -2.610 1.00 79.75 71 LYS A O 1
ATOM 573 N N . GLN A 1 72 ? -1.836 22.778 -4.815 1.00 80.50 72 GLN A N 1
ATOM 574 C CA . GLN A 1 72 ? -3.299 22.797 -4.736 1.00 80.50 72 GLN A CA 1
ATOM 575 C C . GLN A 1 72 ? -3.859 21.490 -4.168 1.00 80.50 72 GLN A C 1
ATOM 577 O O . GLN A 1 72 ? -4.730 21.547 -3.306 1.00 80.50 72 GLN A O 1
ATOM 582 N N . SER A 1 73 ? -3.322 20.328 -4.561 1.00 71.75 73 SER A N 1
ATOM 583 C CA . SER A 1 73 ? -3.735 19.044 -3.975 1.00 71.75 73 SER A CA 1
ATOM 584 C C . SER A 1 73 ? -3.447 18.961 -2.472 1.00 71.75 73 SER A C 1
ATOM 586 O O . SER A 1 73 ? -4.278 18.465 -1.717 1.00 71.75 73 SER A O 1
ATOM 588 N N . VAL A 1 74 ? -2.326 19.523 -2.005 1.00 74.50 74 VAL A N 1
ATOM 589 C CA . VAL A 1 74 ? -2.001 19.568 -0.570 1.00 74.50 74 VAL A CA 1
ATOM 590 C C . VAL A 1 74 ? -2.933 20.521 0.176 1.00 74.50 74 VAL A C 1
ATOM 592 O O . VAL A 1 74 ? -3.426 20.171 1.245 1.00 74.50 74 VAL A O 1
ATOM 595 N N . VAL A 1 75 ? -3.221 21.699 -0.386 1.00 82.62 75 VAL A N 1
ATOM 596 C CA . VAL A 1 75 ? -4.154 22.667 0.216 1.00 82.62 75 VAL A CA 1
ATOM 597 C C . VAL A 1 75 ? -5.577 22.108 0.268 1.00 82.62 75 VAL A C 1
ATOM 599 O O . VAL A 1 75 ? -6.240 22.276 1.286 1.00 82.62 75 VAL A O 1
ATOM 602 N N . ALA A 1 76 ? -6.032 21.396 -0.768 1.00 75.88 76 ALA A N 1
ATOM 603 C CA . ALA A 1 76 ? -7.337 20.733 -0.784 1.00 75.88 76 ALA A CA 1
ATOM 604 C C . ALA A 1 76 ? -7.445 19.681 0.332 1.00 75.88 76 ALA A C 1
ATOM 606 O O . ALA A 1 76 ? -8.371 19.733 1.140 1.00 75.88 76 ALA A O 1
ATOM 607 N N . VAL A 1 77 ? -6.436 18.812 0.467 1.00 73.31 77 VAL A N 1
ATOM 608 C CA . VAL A 1 77 ? -6.362 17.821 1.555 1.00 73.31 77 VAL A CA 1
ATOM 609 C C . VAL A 1 77 ? -6.326 18.503 2.930 1.00 73.31 77 VAL A C 1
ATOM 611 O O . VAL A 1 77 ? -7.006 18.078 3.862 1.00 73.31 77 VAL A O 1
ATOM 614 N N . GLN A 1 78 ? -5.577 19.598 3.082 1.00 73.38 78 GLN A N 1
ATOM 615 C CA . GLN A 1 78 ? -5.520 20.357 4.336 1.00 73.38 78 GLN A CA 1
ATOM 616 C C . GLN A 1 78 ? -6.844 21.066 4.664 1.00 73.38 78 GLN A C 1
ATOM 618 O O . GLN A 1 78 ? -7.231 21.113 5.832 1.00 73.38 78 GLN A O 1
ATOM 623 N N . ALA A 1 79 ? -7.556 21.588 3.664 1.00 74.06 79 ALA A N 1
ATOM 624 C CA . ALA A 1 79 ? -8.867 22.209 3.825 1.00 74.06 79 ALA A CA 1
ATOM 625 C C . ALA A 1 79 ? -9.934 21.176 4.217 1.00 74.06 79 ALA A C 1
ATOM 627 O O . ALA A 1 79 ? -10.734 21.445 5.110 1.00 74.06 79 ALA A O 1
ATOM 628 N N . GLU A 1 80 ? -9.896 19.971 3.642 1.00 71.25 80 GLU A N 1
ATOM 629 C CA . GLU A 1 80 ? -10.739 18.845 4.061 1.00 71.25 80 GLU A CA 1
ATOM 630 C C . GLU A 1 80 ? -10.461 18.428 5.511 1.00 71.25 80 GLU A C 1
ATOM 632 O O . GLU A 1 80 ? -11.391 18.232 6.297 1.00 71.25 80 GLU A O 1
ATOM 637 N N . ILE A 1 81 ? -9.184 18.356 5.906 1.00 66.00 81 ILE A N 1
ATOM 638 C CA . ILE A 1 81 ? -8.783 18.082 7.295 1.00 66.00 81 ILE A CA 1
ATOM 639 C C . ILE A 1 81 ? -9.266 19.195 8.236 1.00 66.00 81 ILE A C 1
ATOM 641 O O . ILE A 1 81 ? -9.707 18.910 9.349 1.00 66.00 81 ILE A O 1
ATOM 645 N N . LYS A 1 82 ? -9.207 20.463 7.811 1.00 69.38 82 LYS A N 1
ATOM 646 C CA . LYS A 1 82 ? -9.664 21.610 8.609 1.00 69.38 82 LYS A CA 1
ATOM 647 C C . LYS A 1 82 ? -11.190 21.648 8.731 1.00 69.38 82 LYS A C 1
ATOM 649 O O . LYS A 1 82 ? -11.679 21.890 9.828 1.00 69.38 82 LYS A O 1
ATOM 654 N N . LYS A 1 83 ? -11.929 21.305 7.668 1.00 63.44 83 LYS A N 1
ATOM 655 C CA . LYS A 1 83 ? -13.394 21.146 7.676 1.00 63.44 83 LYS A CA 1
ATOM 656 C C . LYS A 1 83 ? -13.837 20.047 8.650 1.00 63.44 83 LYS A C 1
ATOM 658 O O . LYS A 1 83 ? -14.778 20.258 9.403 1.00 63.44 83 LYS A O 1
ATOM 663 N N . LYS A 1 84 ? -13.089 18.936 8.722 1.00 58.97 84 LYS A N 1
ATOM 664 C CA . LYS A 1 84 ? -13.276 17.878 9.739 1.00 58.97 84 LYS A CA 1
ATOM 665 C C . LYS A 1 84 ? -12.917 18.306 11.172 1.00 58.97 84 LYS A C 1
ATOM 667 O O . LYS A 1 84 ? -13.293 17.617 12.111 1.00 58.97 84 LYS A O 1
ATOM 672 N N . LYS A 1 85 ? -12.164 19.399 11.360 1.00 50.56 85 LYS A N 1
ATOM 673 C CA . LYS A 1 85 ? -11.775 19.938 12.680 1.00 50.56 85 LYS A CA 1
ATOM 674 C C . LYS A 1 85 ? -12.648 21.103 13.163 1.00 50.56 85 LYS A C 1
ATOM 676 O O . LYS A 1 85 ? -12.655 21.361 14.360 1.00 50.56 85 LYS A O 1
ATOM 681 N N . SER A 1 86 ? -13.315 21.830 12.261 1.00 43.72 86 SER A N 1
ATOM 682 C CA . SER A 1 86 ? -14.174 22.984 12.582 1.00 43.72 86 SER A CA 1
ATOM 683 C C . SER A 1 86 ? -15.644 22.625 12.788 1.00 43.72 86 SER A C 1
ATOM 685 O O . SER A 1 86 ? -16.432 23.487 13.167 1.00 43.72 86 SER A O 1
ATOM 687 N N . GLU A 1 87 ? -16.026 21.376 12.531 1.00 36.03 87 GLU A N 1
ATOM 688 C CA . GLU A 1 87 ? -17.277 20.831 13.046 1.00 36.03 87 GLU A CA 1
ATOM 689 C C . GLU A 1 87 ? -17.191 20.890 14.581 1.00 36.03 87 GLU A C 1
ATOM 691 O O . GLU A 1 87 ? -16.182 20.441 15.141 1.00 36.03 87 GLU A O 1
ATOM 696 N N . PRO A 1 88 ? -18.148 21.536 15.272 1.00 32.84 88 PRO A N 1
ATOM 697 C CA . PRO A 1 88 ? -18.034 21.785 16.700 1.00 32.84 88 PRO A CA 1
ATOM 698 C C . PRO A 1 88 ? -17.758 20.464 17.415 1.00 32.84 88 PRO A C 1
ATOM 700 O O . PRO A 1 88 ? -18.434 19.466 17.168 1.00 32.84 88 PRO A O 1
ATOM 703 N N . LEU A 1 89 ? -16.755 20.461 18.299 1.00 3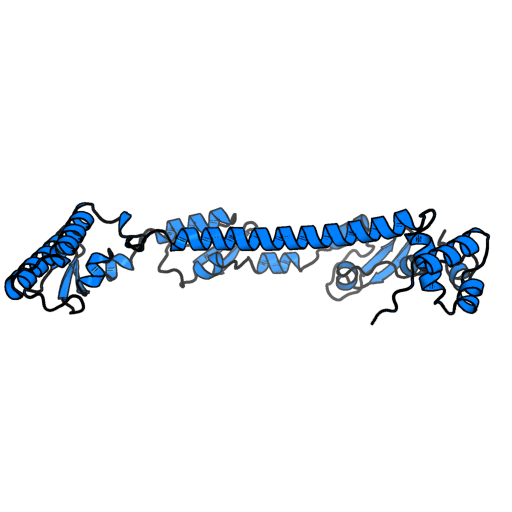5.81 89 LEU A N 1
ATOM 704 C CA . LEU A 1 89 ? -16.453 19.357 19.210 1.00 35.81 89 LEU A CA 1
ATOM 705 C C . LEU A 1 89 ? -17.597 19.187 20.221 1.00 35.81 89 LEU A C 1
ATOM 707 O O . LEU A 1 89 ? -17.452 19.440 21.410 1.00 35.81 89 LEU A O 1
ATOM 711 N N . LEU A 1 90 ? -18.749 18.756 19.727 1.00 40.22 90 LEU A N 1
ATOM 712 C CA . LEU A 1 90 ? -19.901 18.270 20.464 1.00 40.22 90 LEU A CA 1
ATOM 713 C C . LEU A 1 90 ? -20.508 17.094 19.696 1.00 40.22 90 LEU A C 1
ATOM 715 O O . LEU A 1 90 ? -21.714 16.990 19.512 1.00 40.22 90 LEU A O 1
ATOM 719 N N . GLN A 1 91 ? -19.661 16.155 19.291 1.00 36.09 91 GLN A N 1
ATOM 720 C CA . GLN A 1 91 ? -20.102 14.783 19.119 1.00 36.09 91 GLN A CA 1
ATOM 721 C C . GLN A 1 91 ? -19.317 13.931 20.110 1.00 36.09 91 GLN A C 1
ATOM 723 O O . GLN A 1 91 ? -18.084 14.017 20.141 1.00 36.09 91 GLN A O 1
ATOM 728 N N . PRO A 1 92 ? -19.976 13.116 20.949 1.00 34.56 92 PRO A N 1
ATOM 729 C CA . PRO A 1 92 ? -19.297 12.006 21.586 1.00 34.56 92 PRO A CA 1
ATOM 730 C C . PRO A 1 92 ? -18.895 11.038 20.466 1.00 34.56 92 PRO A C 1
ATOM 732 O O . PRO A 1 92 ? -19.565 10.046 20.218 1.00 34.56 92 PRO A O 1
ATOM 735 N N . CYS A 1 93 ? -17.796 11.329 19.767 1.00 31.83 93 CYS A N 1
ATOM 736 C CA . CYS A 1 93 ? -17.187 10.443 18.781 1.00 31.83 93 CYS A CA 1
ATOM 737 C C . CYS A 1 93 ? -16.419 9.333 19.504 1.00 31.83 93 CYS A C 1
ATOM 739 O O . CYS A 1 93 ? -15.226 9.119 19.311 1.00 31.83 93 CYS A O 1
ATOM 741 N N . SER A 1 94 ? -17.137 8.611 20.358 1.00 40.41 94 SER A N 1
ATOM 742 C CA . SER A 1 94 ? -17.003 7.172 20.379 1.00 40.41 94 SER A CA 1
ATOM 743 C C . SER A 1 94 ? -18.001 6.675 19.330 1.00 40.41 94 SER A C 1
ATOM 745 O O . SER A 1 94 ? -19.191 6.935 19.504 1.00 40.41 94 SER A O 1
ATOM 747 N N . PRO A 1 95 ? -17.588 5.961 18.265 1.00 43.41 95 PRO A N 1
ATOM 748 C CA . PRO A 1 95 ? -18.512 5.364 17.288 1.00 43.41 95 PRO A CA 1
ATOM 749 C C . PRO A 1 95 ? -19.552 4.406 17.909 1.00 43.41 95 PRO A C 1
ATOM 751 O O . PRO A 1 95 ? -20.385 3.861 17.197 1.00 43.41 95 PRO A O 1
ATOM 754 N N . TYR A 1 96 ? -19.511 4.205 19.230 1.00 46.19 96 TYR A N 1
ATOM 755 C CA . TYR A 1 96 ? -20.509 3.492 20.012 1.00 46.19 96 TYR A CA 1
ATOM 756 C C . TYR A 1 96 ? -21.685 4.350 20.491 1.00 46.19 96 TYR A C 1
ATOM 758 O O . TYR A 1 96 ? -22.752 3.776 20.637 1.00 46.19 96 TYR A O 1
ATOM 766 N N . PHE A 1 97 ? -21.556 5.671 20.711 1.00 44.66 97 PHE A N 1
ATOM 767 C CA . PHE A 1 97 ? -22.645 6.474 21.312 1.00 44.66 97 PHE A CA 1
ATOM 768 C C . PHE A 1 97 ? -23.879 6.585 20.403 1.00 44.66 97 PHE A C 1
ATOM 770 O O . PHE A 1 97 ? -25.007 6.465 20.865 1.00 44.66 97 PHE A O 1
ATOM 777 N N . SER A 1 98 ? -23.682 6.733 19.091 1.00 48.53 98 SER A N 1
ATOM 778 C CA . SER A 1 98 ? -24.782 6.707 18.115 1.00 48.53 98 SER A CA 1
ATOM 779 C C . SER A 1 98 ? -25.461 5.335 17.990 1.00 48.53 98 SER A C 1
ATOM 781 O O . SER A 1 98 ? -26.554 5.257 17.442 1.00 48.53 98 SER A O 1
ATOM 783 N N . ALA A 1 99 ? -24.835 4.269 18.503 1.00 54.38 99 ALA A N 1
ATOM 784 C CA . ALA A 1 99 ? -25.353 2.902 18.513 1.00 54.38 99 ALA A CA 1
ATOM 785 C C . ALA A 1 99 ? -25.853 2.447 19.902 1.00 54.38 99 ALA A C 1
ATOM 787 O O . ALA A 1 99 ? -26.247 1.291 20.057 1.00 54.38 99 ALA A O 1
ATOM 788 N N . THR A 1 100 ? -25.821 3.311 20.926 1.00 64.12 100 THR A N 1
ATOM 789 C CA . THR A 1 100 ? -26.383 2.990 22.251 1.00 64.12 100 THR A CA 1
ATOM 790 C C . THR A 1 100 ? -27.904 3.124 22.244 1.00 64.12 100 THR A C 1
ATOM 792 O O . THR A 1 100 ? -28.411 3.964 21.496 1.00 64.12 100 THR A O 1
ATOM 795 N N . PRO A 1 101 ? -28.631 2.392 23.112 1.00 70.00 101 PRO A N 1
ATOM 796 C CA . PRO A 1 101 ? -30.082 2.523 23.246 1.00 70.00 101 PRO A CA 1
ATOM 797 C C . PRO A 1 101 ? -30.530 3.982 23.410 1.00 70.00 101 PRO A C 1
ATOM 799 O O . PRO A 1 101 ? -29.861 4.761 24.091 1.00 70.00 101 PRO A O 1
ATOM 802 N N . GLN A 1 102 ? -31.670 4.351 22.821 1.00 73.62 102 GLN A N 1
ATOM 803 C CA . GLN A 1 102 ? -32.202 5.722 22.867 1.00 73.62 102 GLN A CA 1
ATOM 804 C C . GLN A 1 102 ? -32.345 6.241 24.311 1.00 73.62 102 GLN A C 1
ATOM 806 O O . GLN A 1 102 ? -31.928 7.359 24.606 1.00 73.62 102 GLN A O 1
ATOM 811 N N . ALA A 1 103 ? -32.785 5.380 25.234 1.00 70.50 103 ALA A N 1
ATOM 812 C CA . ALA A 1 103 ? -32.873 5.678 26.665 1.00 70.50 103 ALA A CA 1
ATOM 813 C C . ALA A 1 103 ? -31.525 6.100 27.292 1.00 70.50 103 ALA A C 1
ATOM 815 O O . ALA A 1 103 ? -31.477 6.960 28.170 1.00 70.50 103 ALA A O 1
ATOM 816 N N . VAL A 1 104 ? -30.402 5.548 26.815 1.00 70.75 104 VAL A N 1
ATOM 817 C CA . VAL A 1 104 ? -29.055 5.951 27.258 1.00 70.75 104 VAL A CA 1
ATOM 818 C C . VAL A 1 104 ? -28.726 7.352 26.751 1.00 70.75 104 VAL A C 1
ATOM 820 O O . VAL A 1 104 ? -28.154 8.157 27.487 1.00 70.75 104 VAL A O 1
ATOM 823 N N . GLN A 1 105 ? -29.078 7.656 25.501 1.00 71.56 105 GLN A N 1
ATOM 824 C CA . GLN A 1 105 ? -28.828 8.969 24.912 1.00 71.56 105 GLN A CA 1
ATOM 825 C C . GLN A 1 105 ? -29.624 10.054 25.645 1.00 71.56 105 GLN A C 1
ATOM 827 O O . GLN A 1 105 ? -29.056 11.090 25.992 1.00 71.56 105 GLN A O 1
ATOM 832 N N . GLU A 1 106 ? -30.895 9.790 25.949 1.00 76.88 106 GLU A N 1
ATOM 833 C CA . GLU A 1 106 ? -31.776 10.678 26.714 1.00 76.88 106 GLU A CA 1
ATOM 834 C C . GLU A 1 106 ? -31.240 10.924 28.131 1.00 76.88 106 GLU A C 1
ATOM 836 O O . GLU A 1 106 ? -31.068 12.076 28.534 1.00 76.88 106 GLU A O 1
ATOM 841 N N . ALA A 1 107 ? -30.840 9.872 28.852 1.00 72.50 107 ALA A N 1
ATOM 842 C CA . ALA A 1 107 ? -30.264 10.004 30.192 1.00 72.50 107 ALA A CA 1
ATOM 843 C C . ALA A 1 107 ? -28.940 10.802 30.199 1.00 72.50 107 ALA A C 1
ATOM 845 O O . ALA A 1 107 ? -28.672 11.604 31.100 1.00 72.50 107 ALA A O 1
ATOM 846 N N . VAL A 1 108 ? -28.115 10.656 29.157 1.00 73.25 108 VAL A N 1
ATOM 847 C CA . VAL A 1 108 ? -26.879 11.439 28.979 1.00 73.25 108 VAL A CA 1
ATOM 848 C C . VAL A 1 108 ? -27.173 12.910 28.665 1.00 73.25 108 VAL A C 1
ATOM 850 O O . VAL A 1 108 ? -26.409 13.784 29.085 1.00 73.25 108 VAL A O 1
ATOM 853 N N . GLN A 1 109 ? -28.259 13.219 27.951 1.00 75.62 109 GLN A N 1
ATOM 854 C CA . GLN A 1 109 ? -28.691 14.605 27.735 1.00 75.62 109 GLN A CA 1
ATOM 855 C C . GLN A 1 109 ? -29.213 15.232 29.032 1.00 75.62 109 GLN A C 1
ATOM 857 O O . GLN A 1 109 ? -28.804 16.344 29.371 1.00 75.62 109 GLN A O 1
ATOM 862 N N . SER A 1 110 ? -29.994 14.493 29.824 1.00 78.38 110 SER A N 1
ATOM 863 C CA . SER A 1 110 ? -30.429 14.926 31.161 1.00 78.38 110 SER A CA 1
ATOM 864 C C . SER A 1 110 ? -29.241 15.272 32.067 1.00 78.38 110 SER A C 1
ATOM 866 O O . SER A 1 110 ? -29.243 16.305 32.741 1.00 78.38 110 SER A O 1
ATOM 868 N N . TRP A 1 111 ? -28.155 14.491 32.006 1.00 75.88 111 TRP A N 1
ATOM 869 C CA . TRP A 1 111 ? -26.909 14.806 32.714 1.00 75.88 111 TRP A CA 1
ATOM 870 C C . TRP A 1 111 ? -26.278 16.137 32.283 1.00 75.88 111 TRP A C 1
ATOM 872 O O . TRP A 1 111 ? -25.722 16.862 33.113 1.00 75.88 111 TRP A O 1
ATOM 882 N N . LYS A 1 112 ? -26.303 16.456 30.981 1.00 74.38 112 LYS A N 1
ATOM 883 C CA . LYS A 1 112 ? -25.737 17.705 30.442 1.00 74.38 112 LYS A CA 1
ATOM 884 C C . LYS A 1 112 ? -26.552 18.917 30.882 1.00 74.38 112 LYS A C 1
ATOM 886 O O . LYS A 1 112 ? -25.952 19.904 31.297 1.00 74.38 112 LYS A O 1
ATOM 891 N N . ASN A 1 113 ? -27.877 18.804 30.888 1.00 75.25 113 ASN A N 1
ATOM 892 C CA . ASN A 1 113 ? -28.783 19.878 31.305 1.00 75.25 113 ASN A CA 1
ATOM 893 C C . ASN A 1 113 ? -28.602 20.261 32.788 1.00 75.25 113 ASN A C 1
ATOM 895 O O . ASN A 1 113 ? -28.750 21.421 33.161 1.00 75.25 113 ASN A O 1
ATOM 899 N N . LEU A 1 114 ? -28.181 19.322 33.643 1.00 70.50 114 LEU A N 1
ATOM 900 C CA . LEU A 1 114 ? -27.834 19.616 35.041 1.00 70.50 114 LEU A CA 1
ATOM 901 C C . LEU A 1 114 ? -26.496 20.343 35.222 1.00 70.50 114 LEU A C 1
ATOM 903 O O . LEU A 1 114 ? -26.247 20.897 36.294 1.00 70.50 114 LEU A O 1
ATOM 907 N N . GLN A 1 115 ? -25.611 20.355 34.218 1.00 63.91 115 GLN A N 1
ATOM 908 C CA . GLN A 1 115 ? -24.333 21.077 34.312 1.00 63.91 115 GLN A CA 1
ATOM 909 C C . GLN A 1 115 ? -24.511 22.596 34.263 1.00 63.91 115 GLN A C 1
ATOM 911 O O . GLN A 1 115 ? -23.632 23.311 34.733 1.00 63.91 115 GLN A O 1
ATOM 916 N N . THR A 1 116 ? -25.639 23.074 33.741 1.00 58.47 116 THR A N 1
ATOM 917 C CA . THR A 1 116 ? -25.974 24.498 33.624 1.00 58.47 116 THR A CA 1
ATOM 918 C C . THR A 1 116 ? -26.848 25.017 34.773 1.00 58.47 116 THR A C 1
ATOM 920 O O . THR A 1 116 ? -27.204 26.193 34.772 1.00 58.47 116 THR A O 1
ATOM 923 N N . SER A 1 117 ? -27.208 24.181 35.759 1.00 59.09 117 SER A N 1
ATOM 924 C CA . SER A 1 117 ? -28.107 24.578 36.858 1.00 59.09 117 SER A CA 1
ATOM 925 C C . SER A 1 117 ? -27.375 25.283 38.015 1.00 59.09 117 SER A C 1
ATOM 927 O O . SER A 1 117 ? -26.259 24.905 38.372 1.00 59.09 117 SER A O 1
ATOM 929 N N . LYS A 1 118 ? -28.026 26.281 38.637 1.00 55.66 118 LYS A N 1
ATOM 930 C CA . LYS A 1 118 ? -27.555 27.018 39.833 1.00 55.66 118 LYS A CA 1
ATOM 931 C C . LYS A 1 118 ? -28.036 26.395 41.165 1.00 55.66 118 LYS A C 1
ATOM 933 O O . LYS A 1 118 ? -28.230 27.112 42.141 1.00 55.66 118 LYS A O 1
ATOM 938 N N . ALA A 1 119 ? -28.298 25.087 41.201 1.00 55.84 119 ALA A N 1
ATOM 939 C CA . ALA A 1 119 ? -28.878 24.417 42.371 1.00 55.84 119 ALA A CA 1
ATOM 940 C C . ALA A 1 119 ? -27.877 24.253 43.547 1.00 55.84 119 ALA A C 1
ATOM 942 O O . ALA A 1 119 ? -26.665 24.184 43.309 1.00 55.84 119 ALA A O 1
ATOM 943 N N . PRO A 1 120 ? -28.357 24.140 44.805 1.00 58.19 120 PRO A N 1
ATOM 944 C CA . PRO A 1 120 ? -27.528 23.836 45.977 1.00 58.19 120 PRO A CA 1
ATOM 945 C C . PRO A 1 120 ? -26.719 22.538 45.807 1.00 58.19 120 PRO A C 1
ATOM 947 O O . PRO A 1 120 ? -27.196 21.569 45.211 1.00 58.19 120 PRO A O 1
ATOM 950 N N . SER A 1 121 ? -25.494 22.489 46.352 1.00 64.44 121 SER A N 1
ATOM 951 C CA . SER A 1 121 ? -24.534 21.418 46.025 1.00 64.44 121 SER A CA 1
ATOM 952 C C . SER A 1 121 ? -25.002 20.009 46.420 1.00 64.44 121 SER A C 1
ATOM 954 O O . SER A 1 121 ? -24.711 19.064 45.689 1.00 64.44 121 SER A O 1
ATOM 956 N N . ALA A 1 122 ? -25.773 19.863 47.506 1.00 68.38 122 ALA A N 1
ATOM 957 C CA . ALA A 1 122 ? -26.280 18.571 47.979 1.00 68.38 122 ALA A CA 1
ATOM 958 C C . ALA A 1 122 ? -27.369 17.984 47.056 1.00 68.38 122 ALA A C 1
ATOM 960 O O . ALA A 1 122 ? -27.238 16.851 46.595 1.00 68.38 122 ALA A O 1
ATOM 961 N N . GLN A 1 123 ? -28.377 18.782 46.682 1.00 72.69 123 GLN A N 1
ATOM 962 C CA . GLN A 1 123 ? -29.450 18.371 45.758 1.00 72.69 123 GLN A CA 1
ATOM 963 C C . GLN A 1 123 ? -28.914 18.034 44.356 1.00 72.69 123 GLN A C 1
ATOM 965 O O . GLN A 1 123 ? -29.431 17.155 43.661 1.00 72.69 123 GLN A O 1
ATOM 970 N N . LEU A 1 124 ? -27.834 18.703 43.938 1.00 74.38 124 LEU A N 1
ATOM 971 C CA . LEU A 1 124 ? -27.167 18.436 42.667 1.00 74.38 124 LEU A CA 1
ATOM 972 C C . LEU A 1 124 ? -26.438 17.081 42.654 1.00 74.38 124 LEU A C 1
ATOM 974 O O . LEU A 1 124 ? -26.361 16.445 41.602 1.00 74.38 124 LEU A O 1
ATOM 978 N N . LEU A 1 125 ? -25.880 16.637 43.786 1.00 76.25 125 LEU A N 1
ATOM 979 C CA . LEU A 1 125 ? -25.223 15.328 43.898 1.00 76.25 125 LEU A CA 1
ATOM 980 C C . LEU A 1 125 ? -26.247 14.189 43.870 1.00 76.25 125 LEU A C 1
ATOM 982 O O . LEU A 1 125 ? -26.016 13.195 43.185 1.00 76.25 125 LEU A O 1
ATOM 986 N N . GLU A 1 126 ? -27.392 14.372 44.524 1.00 80.19 126 GLU A N 1
ATOM 987 C CA . GLU A 1 126 ? -28.495 13.405 44.534 1.00 80.19 126 GLU A CA 1
ATOM 988 C C . GLU A 1 126 ? -29.144 13.265 43.148 1.00 80.19 126 GLU A C 1
ATOM 990 O O . GLU A 1 126 ? -29.264 12.161 42.617 1.00 80.19 126 GLU A O 1
ATOM 995 N N . SER A 1 127 ? -29.406 14.391 42.473 1.00 80.19 127 SER A N 1
ATOM 996 C CA . SER A 1 127 ? -29.899 14.397 41.085 1.00 80.19 127 SER A CA 1
ATOM 997 C C . SER A 1 127 ? -28.925 13.713 40.114 1.00 80.19 127 SER A C 1
ATOM 999 O O . SER A 1 127 ? -29.329 13.045 39.162 1.00 80.19 127 SER A O 1
ATOM 1001 N N . ARG A 1 128 ? -27.611 13.853 40.345 1.00 82.81 128 ARG A N 1
ATOM 1002 C CA . ARG A 1 128 ? -26.579 13.164 39.554 1.00 82.81 128 ARG A CA 1
ATOM 1003 C C . ARG A 1 128 ? -26.557 11.667 39.833 1.00 82.81 128 ARG A C 1
ATOM 1005 O O . ARG A 1 128 ? -26.442 10.890 38.889 1.00 82.81 128 ARG A O 1
ATOM 1012 N N . LEU A 1 129 ? -26.671 11.257 41.093 1.00 85.25 129 LEU A N 1
ATOM 1013 C CA . LEU A 1 129 ? -26.755 9.844 41.443 1.00 85.25 129 LEU A CA 1
ATOM 1014 C C . LEU A 1 129 ? -27.937 9.182 40.725 1.00 85.25 129 LEU A C 1
ATOM 1016 O O . LEU A 1 129 ? -27.749 8.148 40.086 1.00 85.25 129 LEU A O 1
ATOM 1020 N N . GLN A 1 130 ? -29.108 9.825 40.740 1.00 84.50 130 GLN A N 1
ATOM 1021 C CA . GLN A 1 130 ? -30.305 9.311 40.076 1.00 84.50 130 GLN A CA 1
ATOM 1022 C C . GLN A 1 130 ? -30.079 9.067 38.578 1.00 84.50 130 GLN A C 1
ATOM 1024 O O . GLN A 1 130 ? -30.352 7.979 38.080 1.00 84.50 130 GLN A O 1
ATOM 1029 N N . ILE A 1 131 ? -29.457 10.012 37.870 1.00 83.69 131 ILE A N 1
ATOM 1030 C CA . ILE A 1 131 ? -29.163 9.835 36.440 1.00 83.69 131 ILE A CA 1
ATOM 1031 C C . ILE A 1 131 ? -28.159 8.709 36.192 1.00 83.69 131 ILE A C 1
ATOM 1033 O O . ILE A 1 131 ? -28.254 8.011 35.187 1.00 83.69 131 ILE A O 1
ATOM 1037 N N . VAL A 1 132 ? -27.192 8.497 37.087 1.00 83.94 132 VAL A N 1
ATOM 1038 C CA . VAL A 1 132 ? -26.279 7.348 36.973 1.00 83.94 132 VAL A CA 1
ATOM 1039 C C . VAL A 1 132 ? -27.046 6.028 37.112 1.00 83.94 132 VAL A C 1
ATOM 1041 O O . VAL A 1 132 ? -26.755 5.092 36.365 1.00 83.94 132 VAL A O 1
ATOM 1044 N N . HIS A 1 133 ? -28.046 5.956 37.997 1.00 85.62 133 HIS A N 1
ATOM 1045 C CA . HIS A 1 133 ? -28.946 4.801 38.078 1.00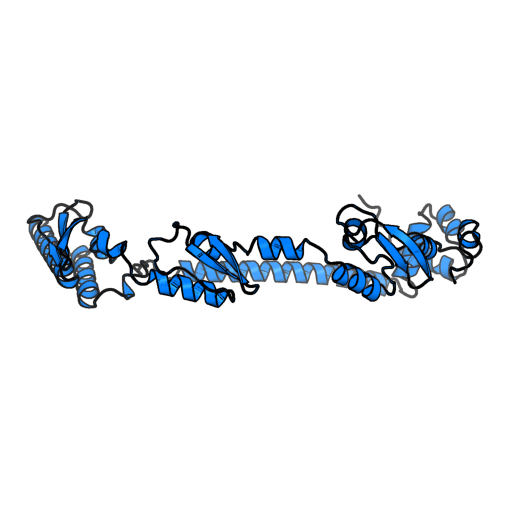 85.62 133 HIS A CA 1
ATOM 1046 C C . HIS A 1 133 ? -29.777 4.627 36.804 1.00 85.62 133 HIS A C 1
ATOM 1048 O O . HIS A 1 133 ? -29.887 3.505 36.312 1.00 85.62 133 HIS A O 1
ATOM 1054 N N . ASP A 1 134 ? -30.311 5.709 36.239 1.00 84.81 134 ASP A N 1
ATOM 1055 C CA . ASP A 1 134 ? -31.124 5.653 35.020 1.00 84.81 134 ASP A CA 1
ATOM 1056 C C . ASP A 1 134 ? -30.291 5.215 33.809 1.00 84.81 134 ASP A C 1
ATOM 1058 O O . ASP A 1 134 ? -30.716 4.355 33.038 1.00 84.81 134 ASP A O 1
ATOM 1062 N N . ILE A 1 135 ? -29.055 5.720 33.686 1.00 83.12 135 ILE A N 1
ATOM 1063 C CA . ILE A 1 135 ? -28.094 5.250 32.681 1.00 83.12 135 ILE A CA 1
ATOM 1064 C C . ILE A 1 135 ? -27.825 3.758 32.891 1.00 83.12 135 ILE A C 1
ATOM 1066 O O . ILE A 1 135 ? -27.872 3.003 31.926 1.00 83.12 135 ILE A O 1
ATOM 1070 N N . ALA A 1 136 ? -27.563 3.311 34.123 1.00 85.25 136 ALA A N 1
ATOM 1071 C CA . ALA A 1 136 ? -27.301 1.898 34.386 1.00 85.25 136 ALA A CA 1
ATOM 1072 C C . ALA A 1 136 ? -28.481 1.005 33.976 1.00 85.25 136 ALA A C 1
ATOM 1074 O O . ALA A 1 136 ? -28.268 0.033 33.253 1.00 85.25 136 ALA A O 1
ATOM 1075 N N . LYS A 1 137 ? -29.714 1.388 34.329 1.00 85.69 137 LYS A N 1
ATOM 1076 C CA . LYS A 1 137 ? -30.937 0.679 33.923 1.00 85.69 137 LYS A CA 1
ATOM 1077 C C . LYS A 1 137 ? -31.119 0.654 32.408 1.00 85.69 137 LYS A C 1
ATOM 1079 O O . LYS A 1 137 ? -31.456 -0.385 31.853 1.00 85.69 137 LYS A O 1
ATOM 1084 N N . ALA A 1 138 ? -30.843 1.764 31.725 1.00 82.88 138 ALA A N 1
ATOM 1085 C CA . ALA A 1 138 ? -30.933 1.850 30.267 1.00 82.88 138 ALA A CA 1
ATOM 1086 C C . ALA A 1 138 ? -29.921 0.941 29.539 1.00 82.88 138 ALA A C 1
ATOM 1088 O O . ALA A 1 138 ? -30.124 0.591 28.377 1.00 82.88 138 ALA A O 1
ATOM 1089 N N . TRP A 1 139 ? -28.845 0.539 30.218 1.00 75.12 139 TRP A N 1
ATOM 1090 C CA . TRP A 1 139 ? -27.874 -0.453 29.751 1.00 75.12 139 TRP A CA 1
ATOM 1091 C C . TRP A 1 139 ? -28.190 -1.887 30.199 1.00 75.12 139 TRP A C 1
ATOM 1093 O O . TRP A 1 139 ? -27.311 -2.750 30.111 1.00 75.12 139 TRP A O 1
ATOM 1103 N N . ASP A 1 140 ? -29.417 -2.133 30.671 1.00 81.69 140 ASP A N 1
ATOM 1104 C CA . ASP A 1 140 ? -29.836 -3.392 31.287 1.00 81.69 140 ASP A CA 1
ATOM 1105 C C . ASP A 1 140 ? -28.902 -3.768 32.448 1.00 81.69 140 ASP A C 1
ATOM 1107 O O . ASP A 1 140 ? -28.318 -4.841 32.491 1.00 81.69 140 ASP A O 1
ATOM 1111 N N . GLY A 1 141 ? -28.633 -2.828 33.352 1.00 85.56 141 GLY A N 1
ATOM 1112 C CA . GLY A 1 141 ? -27.754 -3.028 34.498 1.00 85.56 141 GLY A CA 1
ATOM 1113 C C . GLY A 1 141 ? -28.183 -2.232 35.725 1.00 85.56 141 GLY A C 1
ATOM 1114 O O . GLY A 1 141 ? -29.161 -1.491 35.718 1.00 85.56 141 GLY A O 1
ATOM 1115 N N . GLU A 1 142 ? -27.421 -2.374 36.802 1.00 88.25 142 GLU A N 1
ATOM 1116 C CA . GLU A 1 142 ? -27.670 -1.722 38.084 1.00 88.25 142 GLU A CA 1
ATOM 1117 C C . GLU A 1 142 ? -26.412 -1.022 38.607 1.00 88.25 142 GLU A C 1
ATOM 1119 O O . GLU A 1 142 ? -25.279 -1.483 38.435 1.00 88.25 142 GLU A O 1
ATOM 1124 N N . CYS A 1 143 ? -26.623 0.123 39.253 1.00 87.00 143 CYS A N 1
ATOM 1125 C CA . CYS A 1 143 ? -25.610 0.812 40.043 1.00 87.00 143 CYS A CA 1
ATOM 1126 C C . CYS A 1 143 ? -25.778 0.394 41.506 1.00 87.00 143 CYS A C 1
ATOM 1128 O O . CYS A 1 143 ? -26.860 0.540 42.068 1.00 87.00 143 CYS A O 1
ATOM 1130 N N . LEU A 1 144 ? -24.710 -0.127 42.109 1.00 86.38 144 LEU A N 1
ATOM 1131 C CA . LEU A 1 144 ? -24.685 -0.632 43.487 1.00 86.38 144 LEU A CA 1
ATOM 1132 C C . LEU A 1 144 ? -24.254 0.444 44.496 1.00 86.38 144 LEU A C 1
ATOM 1134 O O . LEU A 1 144 ? -24.429 0.283 45.703 1.00 86.38 144 LEU A O 1
ATOM 1138 N N . SER A 1 145 ? -23.665 1.541 44.017 1.00 85.19 145 SER A N 1
ATOM 1139 C CA . SER A 1 145 ? -23.236 2.655 44.863 1.00 85.19 145 SER A CA 1
ATOM 1140 C C . SER A 1 145 ? -24.424 3.515 45.297 1.00 85.19 145 SER A C 1
ATOM 1142 O O . SER A 1 145 ? -25.241 3.901 44.468 1.00 85.19 145 SER A O 1
ATOM 1144 N N . ARG A 1 146 ? -24.477 3.849 46.593 1.00 82.56 146 ARG A N 1
ATOM 1145 C CA . ARG A 1 146 ? -25.537 4.668 47.217 1.00 82.56 146 ARG A CA 1
ATOM 1146 C C . ARG A 1 146 ? -25.225 6.163 47.268 1.00 82.56 146 ARG A C 1
ATOM 1148 O O . ARG A 1 146 ? -26.072 6.951 47.660 1.00 82.56 146 ARG A O 1
ATOM 1155 N N . GLU A 1 147 ? -24.008 6.549 46.895 1.00 80.69 147 GLU A N 1
ATOM 1156 C CA . GLU A 1 147 ? -23.537 7.929 46.975 1.00 80.69 147 GLU A CA 1
ATOM 1157 C C . GLU A 1 147 ? -22.767 8.310 45.713 1.00 80.69 147 GLU A C 1
ATOM 1159 O O . GLU A 1 147 ? -21.935 7.547 45.210 1.00 80.69 147 GLU A O 1
ATOM 1164 N N . TYR A 1 148 ? -23.005 9.527 45.228 1.00 77.94 148 TYR A N 1
ATOM 1165 C CA . TYR A 1 148 ? -22.258 10.110 44.123 1.00 77.94 148 TYR A CA 1
ATOM 1166 C C . TYR A 1 148 ? -21.246 11.130 44.653 1.00 77.94 148 TYR A C 1
ATOM 1168 O O . TYR A 1 148 ? -21.617 12.194 45.140 1.00 77.94 148 TYR A O 1
ATOM 1176 N N . LYS A 1 149 ? -19.951 10.818 44.528 1.00 74.94 149 LYS A N 1
ATOM 1177 C CA . LYS A 1 149 ? -18.866 11.702 44.993 1.00 74.94 149 LYS A CA 1
ATOM 1178 C C . LYS A 1 149 ? -18.423 12.688 43.913 1.00 74.94 149 LYS A C 1
ATOM 1180 O O . LYS A 1 149 ? -18.420 13.898 44.117 1.00 74.94 149 LYS A O 1
ATOM 1185 N N . SER A 1 150 ? -18.011 12.188 42.747 1.00 70.56 150 SER A N 1
ATOM 1186 C CA . SER A 1 150 ? -17.494 13.031 41.663 1.00 70.56 150 SER A CA 1
ATOM 1187 C C . SER A 1 150 ? -17.565 12.341 40.298 1.00 70.56 150 SER A C 1
ATOM 1189 O O . SER A 1 150 ? -17.795 11.140 40.200 1.00 70.56 150 SER A O 1
ATOM 1191 N N . LYS A 1 151 ? -17.298 13.099 39.223 1.00 66.75 151 LYS A N 1
ATOM 1192 C CA . LYS A 1 151 ? -17.316 12.588 37.836 1.00 66.75 151 LYS A CA 1
ATOM 1193 C C . LYS A 1 151 ? -16.232 11.538 37.556 1.00 66.75 151 LYS A C 1
ATOM 1195 O O . LYS A 1 151 ? -16.344 10.790 36.584 1.00 66.75 151 LYS A O 1
ATOM 1200 N N . VAL A 1 152 ? -15.166 11.534 38.359 1.00 70.00 152 VAL A N 1
ATOM 1201 C CA . VAL A 1 152 ? -13.992 10.657 38.212 1.00 70.00 152 VAL A CA 1
ATOM 1202 C C . VAL A 1 152 ? -13.910 9.588 39.299 1.00 70.00 152 VAL A C 1
ATOM 1204 O O . VAL A 1 152 ? -13.141 8.644 39.136 1.00 70.00 152 VAL A O 1
ATOM 1207 N N . ALA A 1 153 ? -14.706 9.716 40.366 1.00 81.94 153 ALA A N 1
ATOM 1208 C CA . ALA A 1 153 ? -14.806 8.714 41.414 1.00 81.94 153 ALA A CA 1
ATOM 1209 C C . ALA A 1 153 ? -15.349 7.399 40.845 1.00 81.94 153 ALA A C 1
ATOM 1211 O O . ALA A 1 153 ? -16.253 7.395 40.005 1.00 81.94 153 ALA A O 1
ATOM 1212 N N . TYR A 1 154 ? -14.767 6.296 41.303 1.00 82.38 154 TYR A N 1
ATOM 1213 C CA . TYR A 1 154 ? -15.222 4.962 40.947 1.00 82.38 154 TYR A CA 1
ATOM 1214 C C . TYR A 1 154 ? -16.483 4.612 41.739 1.00 82.38 154 TYR A C 1
ATOM 1216 O O . TYR A 1 154 ? -16.617 4.952 42.913 1.00 82.38 154 TYR A O 1
ATOM 1224 N N . MET A 1 155 ? -17.408 3.962 41.049 1.00 86.06 155 MET A N 1
ATOM 1225 C CA . MET A 1 155 ? -18.683 3.456 41.528 1.00 86.06 155 MET A CA 1
ATOM 1226 C C . MET A 1 155 ? -18.817 2.010 41.051 1.00 86.06 155 MET A C 1
ATOM 1228 O O . MET A 1 155 ? -18.228 1.615 40.037 1.00 86.06 155 MET A O 1
ATOM 1232 N N . SER A 1 156 ? -19.581 1.222 41.790 1.00 87.56 156 SER A N 1
ATOM 1233 C CA . SER A 1 156 ? -19.746 -0.207 41.546 1.00 87.56 156 SER A CA 1
ATOM 1234 C C . SER A 1 156 ? -21.022 -0.456 40.747 1.00 87.56 156 SER A C 1
ATOM 1236 O O . SER A 1 156 ? -22.083 0.074 41.077 1.00 87.56 156 SER A O 1
ATOM 1238 N N . PHE A 1 157 ? -20.923 -1.279 39.705 1.00 88.25 157 PHE A N 1
ATOM 1239 C CA . PHE A 1 157 ? -22.019 -1.595 38.790 1.00 88.25 157 PHE A CA 1
ATOM 1240 C C . PHE A 1 157 ? -22.104 -3.096 38.526 1.00 88.25 157 PHE A C 1
ATOM 1242 O O . PHE A 1 157 ? -21.098 -3.808 38.596 1.00 88.25 157 PHE A O 1
ATOM 1249 N N . ARG A 1 158 ? -23.294 -3.559 38.141 1.00 87.12 158 ARG A N 1
ATOM 1250 C CA . ARG A 1 158 ? -23.532 -4.897 37.592 1.00 87.12 158 ARG A CA 1
ATOM 1251 C C . ARG A 1 158 ? -24.305 -4.771 36.279 1.00 87.12 158 ARG A C 1
ATOM 1253 O O . ARG A 1 158 ? -25.254 -4.005 36.195 1.00 87.12 158 ARG A O 1
ATOM 1260 N N . CYS A 1 159 ? -23.892 -5.486 35.234 1.00 85.06 159 CYS A N 1
ATOM 1261 C CA . CYS A 1 159 ? -24.652 -5.543 33.973 1.00 85.06 159 CYS A CA 1
ATOM 1262 C C . CYS A 1 159 ? -25.610 -6.737 33.917 1.00 85.06 159 CYS A C 1
ATOM 1264 O O . CYS A 1 159 ? -25.446 -7.679 34.684 1.00 85.06 159 CYS A O 1
ATOM 1266 N N . GLY A 1 160 ? -26.532 -6.745 32.953 1.00 79.81 160 GLY A N 1
ATOM 1267 C CA . GLY A 1 160 ? -27.560 -7.780 32.773 1.00 79.81 160 GLY A CA 1
ATOM 1268 C C . GLY A 1 160 ? -27.001 -9.160 32.444 1.00 79.81 160 GLY A C 1
ATOM 1269 O O . GLY A 1 160 ? -27.621 -10.177 32.723 1.00 79.81 160 GLY A O 1
ATOM 1270 N N . LYS A 1 161 ? -25.749 -9.224 31.968 1.00 74.94 161 LYS A N 1
ATOM 1271 C CA . LYS A 1 161 ? -24.985 -10.480 31.838 1.00 74.94 161 LYS A CA 1
ATOM 1272 C C . LYS A 1 161 ? -24.334 -10.952 33.149 1.00 74.94 161 LYS A C 1
ATOM 1274 O O . LYS A 1 161 ? -23.545 -11.887 33.131 1.00 74.94 161 LYS A O 1
ATOM 1279 N N . GLY A 1 162 ? -24.588 -10.277 34.269 1.00 82.88 162 GLY A N 1
ATOM 1280 C CA . GLY A 1 162 ? -24.081 -10.624 35.598 1.00 82.88 162 GLY A CA 1
ATOM 1281 C C . GLY A 1 162 ? -22.673 -10.118 35.934 1.00 82.88 162 GLY A C 1
ATOM 1282 O O . GLY A 1 162 ? -22.213 -10.334 37.052 1.00 82.88 162 GLY A O 1
ATOM 1283 N N . HIS A 1 163 ? -21.972 -9.425 35.027 1.00 80.69 163 HIS A N 1
ATOM 1284 C CA . HIS A 1 163 ? -20.625 -8.919 35.327 1.00 80.69 163 HIS A CA 1
ATOM 1285 C C . HIS A 1 163 ? -20.671 -7.761 36.326 1.00 80.69 163 HIS A C 1
ATOM 1287 O O . HIS A 1 163 ? -21.260 -6.722 36.015 1.00 80.69 163 HIS A O 1
ATOM 1293 N N . ALA A 1 164 ? -19.991 -7.922 37.462 1.00 86.25 164 ALA A N 1
ATOM 1294 C CA . ALA A 1 164 ? -19.708 -6.856 38.417 1.00 86.25 164 ALA A CA 1
ATOM 1295 C C . ALA A 1 164 ? -18.402 -6.135 38.045 1.00 86.25 164 ALA A C 1
ATOM 1297 O O . ALA A 1 164 ? -17.399 -6.779 37.730 1.00 86.25 164 ALA A O 1
ATOM 1298 N N . PHE A 1 165 ? -18.409 -4.803 38.043 1.00 84.88 165 PHE A N 1
ATOM 1299 C CA . PHE A 1 165 ? -17.237 -3.996 37.702 1.00 84.88 165 PHE A CA 1
ATOM 1300 C C . PHE A 1 165 ? -17.282 -2.614 38.360 1.00 84.88 165 PHE A C 1
ATOM 1302 O O . PHE A 1 165 ? -18.346 -2.091 38.686 1.00 84.88 165 PHE A O 1
ATOM 1309 N N . GLU A 1 166 ? -16.111 -1.995 38.498 1.00 84.56 166 GLU A N 1
ATOM 1310 C CA . GLU A 1 166 ? -15.976 -0.612 38.952 1.00 84.56 166 GLU A CA 1
ATOM 1311 C C . GLU A 1 166 ? -15.726 0.321 37.765 1.00 84.56 166 GLU A C 1
ATOM 1313 O O . GLU A 1 166 ? -14.889 0.062 36.894 1.00 84.56 166 GLU A O 1
ATOM 1318 N N . SER A 1 167 ? -16.466 1.424 37.707 1.00 82.00 167 SER A N 1
ATOM 1319 C CA . SER A 1 167 ? -16.335 2.436 36.657 1.00 82.00 167 SER A CA 1
ATOM 1320 C C . SER A 1 167 ? -16.673 3.818 37.201 1.00 82.00 167 SER A C 1
ATOM 1322 O O . SER A 1 167 ? -17.195 3.950 38.298 1.00 82.00 167 SER A O 1
ATOM 1324 N N . ASN A 1 168 ? -16.381 4.869 36.445 1.00 80.88 168 ASN A N 1
ATOM 1325 C CA . ASN A 1 168 ? -16.769 6.230 36.807 1.00 80.88 168 ASN A CA 1
ATOM 1326 C C . ASN A 1 168 ? -17.874 6.751 35.886 1.00 80.88 168 ASN A C 1
ATOM 1328 O O . ASN A 1 168 ? -18.014 6.316 34.738 1.00 80.88 168 ASN A O 1
ATOM 1332 N N . ALA A 1 169 ? -18.632 7.735 36.377 1.00 77.06 169 ALA A N 1
ATOM 1333 C CA . ALA A 1 169 ? -19.736 8.337 35.631 1.00 77.06 169 ALA A CA 1
ATOM 1334 C C . ALA A 1 169 ? -19.289 8.894 34.269 1.00 77.06 169 ALA A C 1
ATOM 1336 O O . ALA A 1 169 ? -20.017 8.794 33.284 1.00 77.06 169 ALA A O 1
ATOM 1337 N N . ARG A 1 170 ? -18.050 9.400 34.161 1.00 74.75 170 ARG A N 1
ATOM 1338 C CA . ARG A 1 170 ? -17.487 9.853 32.882 1.00 74.75 170 ARG A CA 1
ATOM 1339 C C . ARG A 1 170 ? -17.491 8.753 31.814 1.00 74.75 170 ARG A C 1
ATOM 1341 O O . ARG A 1 170 ? -17.843 9.047 30.679 1.00 74.75 170 ARG A O 1
ATOM 1348 N N . ARG A 1 171 ? -17.102 7.514 32.134 1.00 72.12 171 ARG A N 1
ATOM 1349 C CA . ARG A 1 171 ? -17.051 6.408 31.154 1.00 72.12 171 ARG A CA 1
ATOM 1350 C C . ARG A 1 171 ? -18.430 5.948 30.690 1.00 72.12 171 ARG A C 1
ATOM 1352 O O . ARG A 1 171 ? -18.590 5.664 29.503 1.00 72.12 171 ARG A O 1
ATOM 1359 N N . LEU A 1 172 ? -19.403 5.942 31.597 1.00 75.94 172 LEU A N 1
ATOM 1360 C CA . LEU A 1 172 ? -20.803 5.620 31.304 1.00 75.94 172 LEU A CA 1
ATOM 1361 C C . LEU A 1 172 ? -21.370 6.580 30.245 1.00 75.94 172 LEU A C 1
ATOM 1363 O O . LEU A 1 172 ? -21.980 6.145 29.272 1.00 75.94 172 LEU A O 1
ATOM 1367 N N . LEU A 1 173 ? -21.058 7.875 30.376 1.00 70.38 173 LEU A N 1
ATOM 1368 C CA . LEU A 1 173 ? -21.510 8.925 29.455 1.00 70.38 173 LEU A CA 1
ATOM 1369 C C . LEU A 1 173 ? -20.916 8.816 28.038 1.00 70.38 173 LEU A C 1
ATOM 1371 O O . LEU A 1 173 ? -21.496 9.348 27.097 1.00 70.38 173 LEU A O 1
ATOM 1375 N N . TYR A 1 174 ? -19.777 8.134 27.866 1.00 65.38 174 TYR A N 1
ATOM 1376 C CA . TYR A 1 174 ? -19.153 7.903 26.552 1.00 65.38 174 TYR A CA 1
ATOM 1377 C C . TYR A 1 174 ? -19.593 6.587 25.886 1.00 65.38 174 TYR A C 1
ATOM 1379 O O . TYR A 1 174 ? -19.019 6.191 24.869 1.00 65.38 174 TYR A O 1
ATOM 1387 N N . GLY A 1 175 ? -20.603 5.911 26.443 1.00 67.81 175 GLY A N 1
ATOM 1388 C CA . GLY A 1 175 ? -21.211 4.723 25.846 1.00 67.81 175 GLY A CA 1
ATOM 1389 C C . GLY A 1 175 ? -20.506 3.402 26.169 1.00 67.81 175 GLY A C 1
ATOM 1390 O O . GLY A 1 175 ? -20.684 2.422 25.453 1.00 67.81 175 GLY A O 1
ATOM 1391 N N . ASN A 1 176 ? -19.689 3.364 27.226 1.00 71.69 176 ASN A N 1
ATOM 1392 C CA . ASN A 1 176 ? -18.991 2.158 27.669 1.00 71.69 176 ASN A CA 1
ATOM 1393 C C . ASN A 1 176 ? -19.484 1.755 29.062 1.00 71.69 176 ASN A C 1
ATOM 1395 O O . ASN A 1 176 ? -18.893 2.158 30.065 1.00 71.69 176 ASN A O 1
ATOM 1399 N N . PHE A 1 177 ? -20.566 0.972 29.111 1.00 76.44 177 PHE A N 1
ATOM 1400 C CA . PHE A 1 177 ? -21.144 0.496 30.368 1.00 76.44 177 PHE A CA 1
ATOM 1401 C C . PHE A 1 177 ? -20.293 -0.608 31.004 1.00 76.44 177 PHE A C 1
ATOM 1403 O O . PHE A 1 177 ? -19.576 -0.342 31.958 1.00 76.44 177 PHE A O 1
ATOM 1410 N N . CYS A 1 178 ? -20.279 -1.819 30.440 1.00 75.50 178 CYS A N 1
ATOM 1411 C CA . CYS A 1 178 ? -19.508 -2.941 30.981 1.00 75.50 178 CYS A CA 1
ATOM 1412 C C . CYS A 1 178 ? -18.191 -3.155 30.219 1.00 75.50 178 CYS A C 1
ATOM 1414 O O . CYS A 1 178 ? -18.191 -3.416 29.014 1.00 75.50 178 CYS A O 1
ATOM 1416 N N . THR A 1 179 ? -17.057 -3.109 30.923 1.00 66.88 179 THR A N 1
ATOM 1417 C CA . THR A 1 179 ? -15.714 -3.309 30.341 1.00 66.88 179 THR A CA 1
ATOM 1418 C C . THR A 1 179 ? -15.493 -4.729 29.818 1.00 66.88 179 THR A C 1
ATOM 1420 O O . THR A 1 179 ? -14.751 -4.914 28.852 1.00 66.88 179 THR A O 1
ATOM 1423 N N . VAL A 1 180 ? -16.160 -5.718 30.418 1.00 68.56 180 VAL A N 1
ATOM 1424 C CA . VAL A 1 180 ? -16.111 -7.126 30.002 1.00 68.56 180 VAL A CA 1
ATOM 1425 C C . VAL A 1 180 ? -16.918 -7.324 28.717 1.00 68.56 180 VAL A C 1
ATOM 1427 O O . VAL A 1 180 ? -16.368 -7.775 27.713 1.00 68.56 180 VAL A O 1
ATOM 1430 N N . CYS A 1 181 ? -18.177 -6.873 28.687 1.00 66.19 181 CYS A N 1
ATOM 1431 C CA . CYS A 1 181 ? -19.017 -6.926 27.483 1.00 66.19 181 CYS A CA 1
ATOM 1432 C C . CYS A 1 181 ? -18.441 -6.100 26.325 1.00 66.19 181 CYS A C 1
ATOM 1434 O O . CYS A 1 181 ? -18.569 -6.481 25.167 1.00 66.19 181 CYS A O 1
ATOM 1436 N N . TYR A 1 182 ? -17.783 -4.975 26.618 1.00 64.44 182 TYR A N 1
ATOM 1437 C CA . TYR A 1 182 ? -17.148 -4.151 25.593 1.00 64.44 182 TYR A CA 1
ATOM 1438 C C . TYR A 1 182 ? -15.983 -4.869 24.890 1.00 64.44 182 TYR A C 1
ATOM 1440 O O . TYR A 1 182 ? -15.768 -4.650 23.692 1.00 64.44 182 TYR A O 1
ATOM 1448 N N . ARG A 1 183 ? -15.245 -5.717 25.626 1.00 56.94 183 ARG A N 1
ATOM 1449 C CA . ARG A 1 183 ? -14.111 -6.509 25.122 1.00 56.94 183 ARG A CA 1
ATOM 1450 C C . ARG A 1 183 ? -14.554 -7.789 24.409 1.00 56.94 183 ARG A C 1
ATOM 1452 O O . ARG A 1 183 ? -13.939 -8.158 23.416 1.00 56.94 183 ARG A O 1
ATOM 1459 N N . ALA A 1 184 ? -15.623 -8.432 24.870 1.00 51.44 184 ALA A N 1
ATOM 1460 C CA . ALA A 1 184 ? -16.174 -9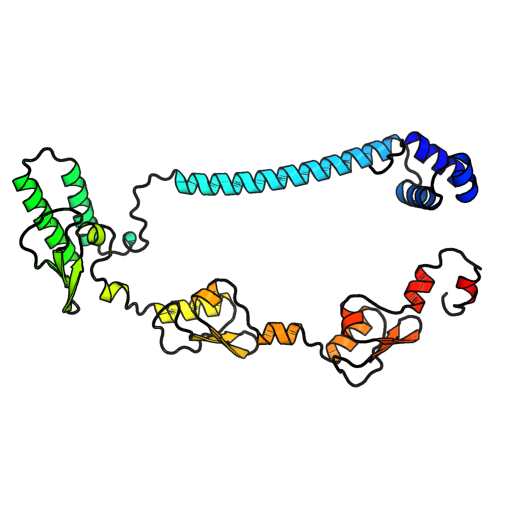.640 24.261 1.00 51.44 184 ALA A CA 1
ATOM 1461 C C . ALA A 1 184 ? -17.184 -9.290 23.149 1.00 51.44 184 ALA A C 1
ATOM 1463 O O . ALA A 1 184 ? -18.385 -9.213 23.404 1.00 51.44 184 ALA A O 1
ATOM 1464 N N . LYS A 1 185 ? -16.718 -9.056 21.909 1.00 54.84 185 LYS A N 1
ATOM 1465 C CA . LYS A 1 185 ? -17.611 -8.798 20.759 1.00 54.84 185 LYS A CA 1
ATOM 1466 C C . LYS A 1 185 ? -17.677 -9.970 19.764 1.00 54.84 185 LYS A C 1
ATOM 1468 O O . LYS A 1 185 ? -16.645 -10.306 19.188 1.00 54.84 185 LYS A O 1
ATOM 1473 N N . PRO A 1 186 ? -18.879 -10.499 19.453 1.00 49.44 186 PRO A N 1
ATOM 1474 C CA . PRO A 1 186 ? -19.084 -11.539 18.432 1.00 49.44 186 PRO A CA 1
ATOM 1475 C C . PRO A 1 186 ? -18.896 -11.056 16.975 1.00 49.44 186 PRO A C 1
ATOM 1477 O O . PRO A 1 186 ? -18.796 -11.862 16.058 1.00 49.44 186 PRO A O 1
ATOM 1480 N N . GLU A 1 187 ? -18.762 -9.747 16.736 1.00 56.75 187 GLU A N 1
ATOM 1481 C CA . GLU A 1 187 ? -18.500 -9.148 15.409 1.00 56.75 187 GLU A CA 1
ATOM 1482 C C . GLU A 1 187 ? -17.104 -9.450 14.829 1.00 56.75 187 GLU A C 1
ATOM 1484 O O . GLU A 1 187 ? -16.791 -9.057 13.703 1.00 56.75 187 GLU A O 1
ATOM 1489 N N . GLY A 1 188 ? -16.228 -10.084 15.609 1.00 63.91 188 GLY A N 1
ATOM 1490 C CA . GLY A 1 188 ? -14.844 -10.350 15.232 1.00 63.91 188 GLY A CA 1
ATOM 1491 C C . GLY A 1 188 ? -14.689 -11.182 13.961 1.00 63.91 188 GLY A C 1
ATOM 1492 O O . GLY A 1 188 ? -13.895 -10.831 13.090 1.00 63.91 188 GLY A O 1
ATOM 1493 N N . LEU A 1 189 ? -15.499 -12.235 13.823 1.00 66.56 189 LEU A N 1
ATOM 1494 C CA . LEU A 1 189 ? -15.458 -13.145 12.674 1.00 66.56 189 LEU A CA 1
ATOM 1495 C C . LEU A 1 189 ? -15.919 -12.468 11.380 1.00 66.56 189 LEU A C 1
ATOM 1497 O O . LEU A 1 189 ? -15.272 -12.611 10.346 1.00 66.56 189 LEU A O 1
ATOM 1501 N N . LYS A 1 190 ? -16.980 -11.655 11.447 1.00 73.75 190 LYS A N 1
ATOM 1502 C CA . LYS A 1 190 ? -17.466 -10.903 10.283 1.00 73.75 190 LYS A CA 1
ATOM 1503 C C . LYS A 1 190 ? -16.414 -9.900 9.794 1.00 73.75 190 LYS A C 1
ATOM 1505 O O . LYS A 1 190 ? -16.131 -9.831 8.606 1.00 73.75 190 LYS A O 1
ATOM 1510 N N . LYS A 1 191 ? -15.721 -9.226 10.723 1.00 75.50 191 LYS A N 1
ATOM 1511 C CA . LYS A 1 191 ? -14.607 -8.313 10.397 1.00 75.50 191 LYS A CA 1
ATOM 1512 C C . LYS A 1 191 ? -13.426 -9.020 9.727 1.00 75.50 191 LYS A C 1
ATOM 1514 O O . LYS A 1 191 ? -12.785 -8.422 8.866 1.00 75.50 191 LYS A O 1
ATOM 1519 N N . LEU A 1 192 ? -13.122 -10.266 10.105 1.00 75.81 192 LEU A N 1
ATOM 1520 C CA . LEU A 1 192 ? -12.107 -11.066 9.410 1.00 75.81 192 LEU A CA 1
ATOM 1521 C C . LEU A 1 192 ? -12.526 -11.344 7.963 1.00 75.81 192 LEU A C 1
ATOM 1523 O O . LEU A 1 192 ? -11.722 -11.140 7.055 1.00 75.81 192 LEU A O 1
ATOM 1527 N N . GLN A 1 193 ? -13.777 -11.762 7.760 1.00 80.00 193 GLN A N 1
ATOM 1528 C CA . GLN A 1 193 ? -14.322 -12.076 6.439 1.00 80.00 193 GLN A CA 1
ATOM 1529 C C . GLN A 1 193 ? -14.354 -10.844 5.530 1.00 80.00 193 GLN A C 1
ATOM 1531 O O . GLN A 1 193 ? -13.896 -10.930 4.395 1.00 80.00 193 GLN A O 1
ATOM 1536 N N . ASP A 1 194 ? -14.787 -9.687 6.035 1.00 82.75 194 ASP A N 1
ATOM 1537 C CA . ASP A 1 194 ? -14.835 -8.436 5.268 1.00 82.75 194 ASP A CA 1
ATOM 1538 C C . ASP A 1 194 ? -13.433 -7.989 4.812 1.00 82.75 194 ASP A C 1
ATOM 1540 O O . ASP A 1 194 ? -13.228 -7.597 3.662 1.00 82.75 194 ASP A O 1
ATOM 1544 N N . VAL A 1 195 ? -12.432 -8.080 5.700 1.00 83.19 195 VAL A N 1
ATOM 1545 C CA . VAL A 1 195 ? -11.038 -7.726 5.372 1.00 83.19 195 VAL A CA 1
ATOM 1546 C C . VAL A 1 195 ? -10.412 -8.730 4.408 1.00 83.19 195 VAL A C 1
ATOM 1548 O O . VAL A 1 195 ? -9.629 -8.334 3.540 1.00 83.19 195 VAL A O 1
ATOM 1551 N N . ALA A 1 196 ? -10.758 -10.012 4.537 1.00 84.69 196 ALA A N 1
ATOM 1552 C CA . ALA A 1 196 ? -10.346 -11.037 3.592 1.00 84.69 196 ALA A CA 1
ATOM 1553 C C . ALA A 1 196 ? -10.949 -10.747 2.203 1.00 84.69 196 ALA A C 1
ATOM 1555 O O . ALA A 1 196 ? -10.205 -10.605 1.232 1.00 84.69 196 ALA A O 1
ATOM 1556 N N . ALA A 1 197 ? -12.264 -10.524 2.128 1.00 84.00 197 ALA A N 1
ATOM 1557 C CA . ALA A 1 197 ? -12.994 -10.242 0.894 1.00 84.00 197 ALA A CA 1
ATOM 1558 C C . ALA A 1 197 ? -12.477 -8.987 0.175 1.00 84.00 197 ALA A C 1
ATOM 1560 O O . ALA A 1 197 ? -12.221 -9.032 -1.027 1.00 84.00 197 ALA A O 1
ATOM 1561 N N . ALA A 1 198 ? -12.207 -7.900 0.909 1.00 83.62 198 ALA A N 1
ATOM 1562 C CA . ALA A 1 198 ? -11.651 -6.664 0.350 1.00 83.62 198 ALA A CA 1
ATOM 1563 C C . ALA A 1 198 ? -10.285 -6.853 -0.344 1.00 83.62 198 ALA A C 1
ATOM 1565 O O . ALA A 1 198 ? -9.863 -6.005 -1.130 1.00 83.62 198 ALA A O 1
ATOM 1566 N N . ARG A 1 199 ? -9.575 -7.950 -0.051 1.00 79.06 199 ARG A N 1
ATOM 1567 C CA . ARG A 1 199 ? -8.278 -8.300 -0.649 1.00 79.06 199 ARG A CA 1
ATOM 1568 C C . ARG A 1 199 ? -8.330 -9.491 -1.600 1.00 79.06 199 ARG A C 1
ATOM 1570 O O . ARG A 1 199 ? -7.283 -9.864 -2.124 1.00 79.06 199 ARG A O 1
ATOM 1577 N N . GLY A 1 200 ? -9.501 -10.096 -1.803 1.00 82.75 200 GLY A N 1
ATOM 1578 C CA . GLY A 1 200 ? -9.635 -11.372 -2.513 1.00 82.75 200 GLY A CA 1
ATOM 1579 C C . GLY A 1 200 ? -9.002 -12.549 -1.759 1.00 82.75 200 GLY A C 1
ATOM 1580 O O . GLY A 1 200 ? -8.492 -13.480 -2.371 1.00 82.75 200 GLY A O 1
ATOM 1581 N N . TRP A 1 201 ? -8.940 -12.469 -0.431 1.00 89.06 201 TRP A N 1
ATOM 1582 C CA . TRP A 1 201 ? -8.409 -13.499 0.461 1.00 89.06 201 TRP A CA 1
ATOM 1583 C C . TRP A 1 201 ? -9.562 -14.184 1.206 1.00 89.06 201 TRP A C 1
ATOM 1585 O O . TRP A 1 201 ? -10.682 -13.680 1.246 1.00 89.06 201 TRP A O 1
ATOM 1595 N N . GLN A 1 202 ? -9.280 -15.319 1.839 1.00 86.25 202 GLN A N 1
ATOM 1596 C CA . GLN A 1 202 ? -10.218 -16.057 2.685 1.00 86.25 202 GLN A CA 1
ATOM 1597 C C . GLN A 1 202 ? -9.677 -16.150 4.114 1.00 86.25 202 GLN A C 1
ATOM 1599 O O . GLN A 1 202 ? -8.502 -16.448 4.326 1.00 86.25 202 GLN A O 1
ATOM 1604 N N . SER A 1 203 ? -10.519 -15.901 5.115 1.00 84.94 203 SER A N 1
ATOM 1605 C CA . SER A 1 203 ? -10.183 -16.172 6.515 1.00 84.94 203 SER A CA 1
ATOM 1606 C C . SER A 1 203 ? -10.539 -17.620 6.857 1.00 84.94 203 SER A C 1
ATOM 1608 O O . SER A 1 203 ? -11.688 -18.014 6.684 1.00 84.94 203 SER A O 1
ATOM 1610 N N . LEU A 1 204 ? -9.583 -18.392 7.378 1.00 82.88 204 LEU A N 1
ATOM 1611 C CA . LEU A 1 204 ? -9.778 -19.788 7.807 1.00 82.88 204 LEU A CA 1
ATOM 1612 C C . LEU A 1 204 ? -10.075 -19.910 9.312 1.00 82.88 204 LEU A C 1
ATOM 1614 O O . LEU A 1 204 ? -10.142 -21.011 9.849 1.00 82.88 204 LEU A O 1
ATOM 1618 N N . ALA A 1 205 ? -10.183 -18.786 10.020 1.00 78.12 205 ALA A N 1
ATOM 1619 C CA . ALA A 1 205 ? -10.417 -18.782 11.456 1.00 78.12 205 ALA A CA 1
ATOM 1620 C C . ALA A 1 205 ? -11.878 -19.100 11.788 1.00 78.12 205 ALA A C 1
ATOM 1622 O O . ALA A 1 205 ? -12.791 -18.442 11.292 1.00 78.12 205 ALA A O 1
ATOM 1623 N N . THR A 1 206 ? -12.071 -20.075 12.673 1.00 70.12 206 THR A N 1
ATOM 1624 C CA . THR A 1 206 ? -13.368 -20.429 13.266 1.00 70.12 206 THR A CA 1
ATOM 1625 C C . THR A 1 206 ? -13.687 -19.592 14.505 1.00 70.12 206 THR A C 1
ATOM 1627 O O . THR A 1 206 ? -14.851 -19.427 14.853 1.00 70.12 206 THR A O 1
ATOM 1630 N N . GLU A 1 207 ? -12.667 -19.001 15.138 1.00 66.06 207 GLU A N 1
ATOM 1631 C CA . GLU A 1 207 ? -12.792 -18.161 16.330 1.00 66.06 207 GLU A CA 1
ATOM 1632 C C . GLU A 1 207 ? -11.920 -16.904 16.223 1.00 66.06 207 GLU A C 1
ATOM 1634 O O . GLU A 1 207 ? -10.808 -16.934 15.690 1.00 66.06 207 GLU A O 1
ATOM 1639 N N . TYR A 1 208 ? -12.406 -15.788 16.772 1.00 66.00 208 TYR A N 1
ATOM 1640 C CA . TYR A 1 208 ? -11.663 -14.532 16.851 1.00 66.00 208 TYR A CA 1
ATOM 1641 C C . TYR A 1 208 ? -11.716 -13.972 18.269 1.00 66.00 208 TYR A C 1
ATOM 1643 O O . TYR A 1 208 ? -12.785 -13.611 18.760 1.00 66.00 208 TYR A O 1
ATOM 1651 N N . LYS A 1 209 ? -10.548 -13.885 18.912 1.00 62.16 209 LYS A N 1
ATOM 1652 C CA . LYS A 1 209 ? -10.403 -13.369 20.281 1.00 62.16 209 LYS A CA 1
ATOM 1653 C C . LYS A 1 209 ? -10.140 -11.863 20.288 1.00 62.16 209 LYS A C 1
ATOM 1655 O O . LYS A 1 209 ? -10.875 -11.114 20.923 1.00 62.16 209 LYS A O 1
ATOM 1660 N N . ASP A 1 210 ? -9.123 -11.410 19.553 1.00 63.00 210 ASP A N 1
ATOM 1661 C CA . ASP A 1 210 ? -8.746 -9.998 19.450 1.00 63.00 210 ASP A CA 1
ATOM 1662 C C . ASP A 1 210 ? -7.954 -9.691 18.158 1.00 63.00 210 ASP A C 1
ATOM 1664 O O . ASP A 1 210 ? -7.657 -10.581 17.362 1.00 63.00 210 ASP A O 1
ATOM 1668 N N . CYS A 1 211 ? -7.606 -8.415 17.940 1.00 61.75 211 CYS A N 1
ATOM 1669 C CA . CYS A 1 211 ? -6.922 -7.954 16.723 1.00 61.75 211 CYS A CA 1
ATOM 1670 C C . CYS A 1 211 ? -5.421 -8.259 16.669 1.00 61.75 211 CYS A C 1
ATOM 1672 O O . CYS A 1 211 ? -4.811 -8.054 15.616 1.00 61.75 211 CYS A O 1
ATOM 1674 N N . LYS A 1 212 ? -4.841 -8.732 17.779 1.00 65.62 212 LYS A N 1
ATOM 1675 C CA . LYS A 1 212 ? -3.412 -9.039 17.942 1.00 65.62 212 LYS A CA 1
ATOM 1676 C C . LYS A 1 212 ? -3.133 -10.537 17.883 1.00 65.62 212 LYS A C 1
ATOM 1678 O O . LYS A 1 212 ? -2.008 -10.936 17.592 1.00 65.62 212 LYS A O 1
ATOM 1683 N N . THR A 1 213 ? -4.147 -11.353 18.137 1.00 76.12 213 THR A N 1
ATOM 1684 C CA . THR A 1 213 ? -4.087 -12.802 18.070 1.00 76.12 213 THR A CA 1
ATOM 1685 C C . THR A 1 213 ? -3.937 -13.204 16.605 1.00 76.12 213 THR A C 1
ATOM 1687 O O . THR A 1 213 ? -4.752 -12.802 15.768 1.00 76.12 213 THR A O 1
ATOM 1690 N N . PRO A 1 214 ? -2.893 -13.972 16.255 1.00 82.00 214 PRO A N 1
ATOM 1691 C CA . PRO A 1 214 ? -2.720 -14.456 14.899 1.00 82.00 214 PRO A CA 1
ATOM 1692 C C . PRO A 1 214 ? -3.884 -15.354 14.490 1.00 82.00 214 PRO A C 1
ATOM 1694 O O . PRO A 1 214 ? -4.232 -16.296 15.198 1.00 82.00 214 PRO A O 1
ATOM 1697 N N . VAL A 1 215 ? -4.441 -15.086 13.316 1.00 85.81 215 VAL A N 1
ATOM 1698 C CA . VAL A 1 215 ? -5.461 -15.920 12.679 1.00 85.81 215 VAL A CA 1
ATOM 1699 C C . VAL A 1 215 ? -4.946 -16.440 11.341 1.00 85.81 215 VAL A C 1
ATOM 1701 O O . VAL A 1 215 ? -4.006 -15.885 10.763 1.00 85.81 215 VAL A O 1
ATOM 1704 N N . SER A 1 216 ? -5.515 -17.550 10.880 1.00 88.31 216 SER A N 1
ATOM 1705 C CA . SER A 1 216 ? -5.143 -18.176 9.611 1.00 88.31 216 SER A CA 1
ATOM 1706 C C . SER A 1 216 ? -5.899 -17.533 8.449 1.00 88.31 216 SER A C 1
ATOM 1708 O O . SER A 1 216 ? -7.125 -17.410 8.478 1.00 88.31 216 SER A O 1
ATOM 1710 N N . TRP A 1 217 ? -5.163 -17.163 7.408 1.00 88.81 217 TRP A N 1
ATOM 1711 C CA . TRP A 1 217 ? -5.660 -16.568 6.169 1.00 88.81 217 TRP A CA 1
ATOM 1712 C C . TRP A 1 217 ? -5.194 -17.398 4.979 1.00 88.81 217 TRP A C 1
ATOM 1714 O O . TRP A 1 217 ? -4.119 -17.989 5.030 1.00 88.81 217 TRP A O 1
ATOM 1724 N N . ARG A 1 218 ? -5.948 -17.378 3.884 1.00 89.44 218 ARG A N 1
ATOM 1725 C CA . ARG A 1 218 ? -5.585 -17.958 2.592 1.00 89.44 218 ARG A CA 1
ATOM 1726 C C . ARG A 1 218 ? -5.645 -16.868 1.527 1.00 89.44 218 ARG A C 1
ATOM 1728 O O . ARG A 1 218 ? -6.659 -16.186 1.408 1.00 89.44 218 ARG A O 1
ATOM 1735 N N . CYS A 1 219 ? -4.554 -16.653 0.797 1.00 88.50 219 CYS A N 1
ATOM 1736 C CA . CYS A 1 219 ? -4.527 -15.646 -0.266 1.00 88.50 219 CYS A CA 1
ATOM 1737 C C . CYS A 1 219 ? -5.212 -16.129 -1.554 1.00 88.50 219 CYS A C 1
ATOM 1739 O O . CYS A 1 219 ? -5.563 -17.301 -1.681 1.00 88.50 219 CYS A O 1
ATOM 1741 N N . ASP A 1 220 ? -5.341 -15.224 -2.523 1.00 84.50 220 ASP A N 1
ATOM 1742 C CA . ASP A 1 220 ? -5.859 -15.469 -3.877 1.00 84.50 220 ASP A CA 1
ATOM 1743 C C . ASP A 1 220 ? -5.137 -16.612 -4.614 1.00 84.50 220 ASP A C 1
ATOM 1745 O O . ASP A 1 220 ? -5.746 -17.358 -5.369 1.00 84.50 220 ASP A O 1
ATOM 1749 N N . GLN A 1 221 ? -3.838 -16.778 -4.356 1.00 77.94 221 GLN A N 1
ATOM 1750 C CA . GLN A 1 221 ? -3.016 -17.858 -4.910 1.00 77.94 221 GLN A CA 1
ATOM 1751 C C . GLN A 1 221 ? -3.049 -19.144 -4.059 1.00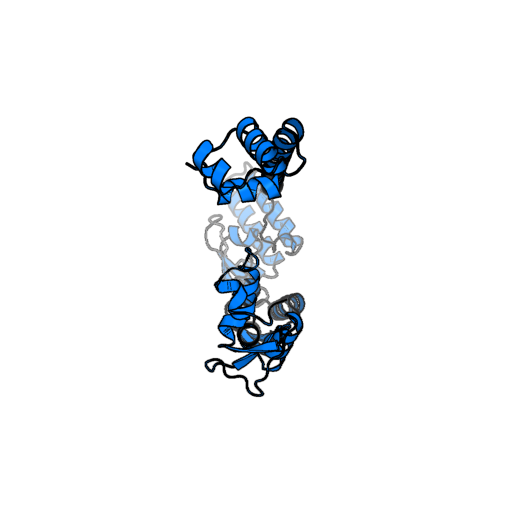 77.94 221 GLN A C 1
ATOM 1753 O O . GLN A 1 221 ? -2.209 -20.019 -4.239 1.00 77.94 221 GLN A O 1
ATOM 1758 N N . GLY A 1 222 ? -3.952 -19.244 -3.078 1.00 84.56 222 GLY A N 1
ATOM 1759 C CA . GLY A 1 222 ? -4.135 -20.435 -2.242 1.00 84.56 222 GLY A CA 1
ATOM 1760 C C . GLY A 1 222 ? -3.124 -20.619 -1.103 1.00 84.56 222 GLY A C 1
ATOM 1761 O O . GLY A 1 222 ? -3.220 -21.597 -0.367 1.00 84.56 222 GLY A O 1
ATOM 1762 N N . HIS A 1 223 ? -2.176 -19.699 -0.901 1.00 86.00 223 HIS A N 1
ATOM 1763 C CA . HIS A 1 223 ? -1.186 -19.831 0.173 1.00 86.00 223 HIS A CA 1
ATOM 1764 C C . HIS A 1 223 ? -1.766 -19.471 1.540 1.00 86.00 223 HIS A C 1
ATOM 1766 O O . HIS A 1 223 ? -2.379 -18.412 1.707 1.00 86.00 223 HIS A O 1
ATOM 1772 N N . GLU A 1 224 ? -1.468 -20.302 2.536 1.00 89.06 224 GLU A N 1
ATOM 1773 C CA . GLU A 1 224 ? -1.869 -20.076 3.921 1.00 89.06 224 GLU A CA 1
ATOM 1774 C C . GLU A 1 224 ? -0.851 -19.221 4.683 1.00 89.06 224 GLU A C 1
ATOM 1776 O O . GLU A 1 224 ? 0.364 -19.436 4.621 1.00 89.06 224 GLU A O 1
ATOM 1781 N N . VAL A 1 225 ? -1.352 -18.221 5.407 1.00 87.69 225 VAL A N 1
ATOM 1782 C CA . VAL A 1 225 ? -0.559 -17.262 6.179 1.00 87.69 225 VAL A CA 1
ATOM 1783 C C . VAL A 1 225 ? -1.183 -17.098 7.558 1.00 87.69 225 VAL A C 1
ATOM 1785 O O . VAL A 1 225 ? -2.374 -16.824 7.676 1.00 87.69 225 VAL A O 1
ATOM 1788 N N . LYS A 1 226 ? -0.370 -17.216 8.610 1.00 89.12 226 LYS A N 1
ATOM 1789 C CA . LYS A 1 226 ? -0.775 -16.877 9.980 1.00 89.12 226 LYS A CA 1
ATOM 1790 C C . LYS A 1 226 ? -0.351 -15.450 10.291 1.00 89.12 226 LYS A C 1
ATOM 1792 O O . LYS A 1 226 ? 0.840 -15.151 10.296 1.00 89.12 226 LYS A O 1
ATOM 1797 N N . ALA A 1 227 ? -1.319 -14.573 10.530 1.00 84.75 227 ALA A N 1
ATOM 1798 C CA . ALA A 1 227 ? -1.063 -13.171 10.837 1.00 84.75 227 ALA A CA 1
ATOM 1799 C C . ALA A 1 227 ? -2.226 -12.566 11.634 1.00 84.75 227 ALA A C 1
ATOM 1801 O O . ALA A 1 227 ? -3.368 -12.989 11.461 1.00 84.75 227 ALA A O 1
ATOM 1802 N N . PRO A 1 228 ? -1.979 -11.570 12.495 1.00 83.69 228 PRO A N 1
ATOM 1803 C CA . PRO A 1 228 ? -3.055 -10.859 13.171 1.00 83.69 228 PRO A CA 1
ATOM 1804 C C . PRO A 1 228 ? -3.803 -9.923 12.212 1.00 83.69 228 PRO A C 1
ATOM 1806 O O . PRO A 1 228 ? -3.236 -9.423 11.233 1.00 83.69 228 PRO A O 1
ATOM 1809 N N . LEU A 1 229 ? -5.079 -9.656 12.516 1.00 80.75 229 LEU A N 1
ATOM 1810 C CA . LEU A 1 229 ? -5.951 -8.792 11.707 1.00 80.75 229 LEU A CA 1
ATOM 1811 C C . LEU A 1 229 ? -5.341 -7.401 11.491 1.00 80.75 229 LEU A C 1
ATOM 1813 O O . LEU A 1 229 ? -5.422 -6.852 10.394 1.00 80.75 229 LEU A O 1
ATOM 1817 N N . GLU A 1 230 ? -4.707 -6.841 12.519 1.00 78.69 230 GLU A N 1
ATOM 1818 C CA . GLU A 1 230 ? -4.085 -5.519 12.448 1.00 78.69 230 GLU A CA 1
ATOM 1819 C C . GLU A 1 230 ? -2.925 -5.469 11.440 1.00 78.69 230 GLU A C 1
ATOM 1821 O O . GLU A 1 230 ? -2.851 -4.550 10.624 1.00 78.69 230 GLU A O 1
ATOM 1826 N N . SER A 1 231 ? -2.068 -6.496 11.407 1.00 80.25 231 SER A N 1
ATOM 1827 C CA . SER A 1 231 ? -0.976 -6.583 10.429 1.00 80.25 231 SER A CA 1
ATOM 1828 C C . SER A 1 231 ? -1.486 -6.741 9.004 1.00 80.25 231 SER A C 1
ATOM 1830 O O . SER A 1 231 ? -0.967 -6.085 8.097 1.00 80.25 231 SER A O 1
ATOM 1832 N N . ILE A 1 232 ? -2.520 -7.566 8.798 1.00 83.69 232 ILE A N 1
ATOM 1833 C CA . ILE A 1 232 ? -3.177 -7.666 7.496 1.00 83.69 232 ILE A CA 1
ATOM 1834 C C . ILE A 1 232 ? -3.709 -6.285 7.126 1.00 83.69 232 ILE A C 1
ATOM 1836 O O . ILE A 1 232 ? -3.248 -5.735 6.133 1.00 83.69 232 ILE A O 1
ATOM 1840 N N . LYS A 1 233 ? -4.538 -5.641 7.953 1.00 78.25 233 LYS A N 1
ATOM 1841 C CA . LYS A 1 233 ? -5.090 -4.302 7.679 1.00 78.25 233 LYS A CA 1
ATOM 1842 C C . LYS A 1 233 ? -4.019 -3.267 7.299 1.00 78.25 233 LYS A C 1
ATOM 1844 O O . LYS A 1 233 ? -4.211 -2.546 6.324 1.00 78.25 233 LYS A O 1
ATOM 1849 N N . ASN A 1 234 ? -2.865 -3.286 7.965 1.00 77.88 234 ASN A N 1
ATOM 1850 C CA . ASN A 1 234 ? -1.734 -2.381 7.716 1.00 77.88 234 ASN A CA 1
ATOM 1851 C C . ASN A 1 234 ? -0.927 -2.673 6.435 1.00 77.88 234 ASN A C 1
ATOM 1853 O O . ASN A 1 234 ? 0.058 -1.995 6.160 1.00 77.88 234 ASN A O 1
ATOM 1857 N N . GLY A 1 235 ? -1.331 -3.659 5.631 1.00 79.62 235 GLY A N 1
ATOM 1858 C CA . GLY A 1 235 ? -0.753 -3.904 4.305 1.00 79.62 235 GLY A CA 1
ATOM 1859 C C . GLY A 1 235 ? 0.178 -5.109 4.226 1.00 79.62 235 GLY A C 1
ATOM 1860 O O . GLY A 1 235 ? 0.866 -5.269 3.220 1.00 79.62 235 GLY A O 1
ATOM 1861 N N . MET A 1 236 ? 0.201 -5.983 5.239 1.00 80.62 236 MET A N 1
ATOM 1862 C CA . MET A 1 236 ? 0.946 -7.239 5.146 1.00 80.62 236 MET A CA 1
ATOM 1863 C C . MET A 1 236 ? 0.396 -8.092 3.994 1.00 80.62 236 MET A C 1
ATOM 1865 O O . MET A 1 236 ? -0.774 -8.478 3.990 1.00 80.62 236 MET A O 1
ATOM 1869 N N . GLY A 1 237 ? 1.249 -8.354 3.004 1.00 81.94 237 GLY A N 1
ATOM 1870 C CA . GLY A 1 237 ? 0.962 -9.233 1.874 1.00 81.94 237 GLY A CA 1
ATOM 1871 C C . GLY A 1 237 ? 1.423 -10.669 2.119 1.00 81.94 237 GLY A C 1
ATOM 1872 O O . GLY A 1 237 ? 2.118 -10.971 3.089 1.00 81.94 237 GLY A O 1
ATOM 1873 N N . CYS A 1 238 ? 1.062 -11.575 1.210 1.00 83.12 238 CYS A N 1
ATOM 1874 C CA . CYS A 1 238 ? 1.470 -12.972 1.311 1.00 83.12 238 CYS A CA 1
ATOM 1875 C C . CYS A 1 238 ? 2.964 -13.099 0.988 1.00 83.12 238 CYS A C 1
ATOM 1877 O O . CYS A 1 238 ? 3.397 -12.812 -0.133 1.00 83.12 238 CYS A O 1
ATOM 1879 N N . MET A 1 239 ? 3.758 -13.562 1.959 1.00 75.38 239 MET A N 1
ATOM 1880 C CA . MET A 1 239 ? 5.197 -13.755 1.761 1.00 75.38 239 MET A CA 1
ATOM 1881 C C . MET A 1 239 ? 5.498 -14.796 0.684 1.00 75.38 239 MET A C 1
ATOM 1883 O O . MET A 1 239 ? 6.484 -14.641 -0.031 1.00 75.38 239 MET A O 1
ATOM 1887 N N . GLN A 1 240 ? 4.665 -15.832 0.546 1.00 75.62 240 GLN A N 1
ATOM 1888 C CA . GLN A 1 240 ? 4.834 -16.831 -0.507 1.00 75.62 240 GLN A CA 1
ATOM 1889 C C . GLN A 1 240 ? 4.561 -16.227 -1.886 1.00 75.62 240 GLN A C 1
ATOM 1891 O O . GLN A 1 240 ? 5.416 -16.329 -2.756 1.00 75.62 240 GLN A O 1
ATOM 1896 N N . CYS A 1 241 ? 3.479 -15.459 -2.064 1.00 75.56 241 CYS A N 1
ATOM 1897 C CA . CYS A 1 241 ? 3.254 -14.712 -3.308 1.00 75.56 241 CYS A CA 1
ATOM 1898 C C . CYS A 1 241 ? 4.400 -13.736 -3.611 1.00 75.56 241 CYS A C 1
ATOM 1900 O O . CYS A 1 241 ? 4.820 -13.598 -4.758 1.00 75.56 241 CYS A O 1
ATOM 1902 N N . HIS A 1 242 ? 4.944 -13.066 -2.592 1.00 73.12 242 HIS A N 1
ATOM 1903 C CA . HIS A 1 242 ? 6.085 -12.171 -2.767 1.00 73.12 242 HIS A CA 1
ATOM 1904 C C . HIS A 1 242 ? 7.370 -12.928 -3.156 1.00 73.12 242 HIS A C 1
ATOM 1906 O O . HIS A 1 242 ? 8.114 -12.464 -4.023 1.00 73.12 242 HIS A O 1
ATOM 1912 N N . LYS A 1 243 ? 7.618 -14.111 -2.577 1.00 66.38 243 LYS A N 1
ATOM 1913 C CA . LYS A 1 243 ? 8.726 -15.000 -2.963 1.00 66.38 243 LYS A CA 1
ATOM 1914 C C . LYS A 1 243 ? 8.537 -15.564 -4.373 1.00 66.38 243 LYS A C 1
ATOM 1916 O O . LYS A 1 243 ? 9.466 -15.478 -5.165 1.00 66.38 243 LYS A O 1
ATOM 1921 N N . ASN A 1 244 ? 7.342 -16.021 -4.734 1.00 64.31 244 ASN A N 1
ATOM 1922 C CA . ASN A 1 244 ? 7.032 -16.544 -6.069 1.00 64.31 244 ASN A CA 1
ATOM 1923 C C . ASN A 1 244 ? 7.111 -15.455 -7.147 1.00 64.31 244 ASN A C 1
ATOM 1925 O O . ASN A 1 244 ? 7.538 -15.724 -8.262 1.00 64.31 244 ASN A O 1
ATOM 1929 N N . ARG A 1 245 ? 6.810 -14.189 -6.823 1.00 60.28 245 ARG A N 1
ATOM 1930 C CA . ARG A 1 245 ? 7.103 -13.060 -7.727 1.00 60.28 245 ARG A CA 1
ATOM 1931 C C . ARG A 1 245 ? 8.606 -12.858 -7.953 1.00 60.28 245 ARG A C 1
ATOM 1933 O O . ARG A 1 245 ? 8.989 -12.403 -9.035 1.00 60.28 245 ARG A O 1
ATOM 1940 N N . ARG A 1 246 ? 9.439 -13.175 -6.951 1.00 55.47 246 ARG A N 1
ATOM 1941 C CA . ARG A 1 246 ? 10.910 -13.094 -7.011 1.00 55.47 246 ARG A CA 1
ATOM 1942 C C . ARG A 1 246 ? 11.566 -14.323 -7.640 1.00 55.47 246 ARG A C 1
ATOM 1944 O O . ARG A 1 246 ? 12.637 -14.166 -8.220 1.00 55.47 246 ARG A O 1
ATOM 1951 N N . TRP A 1 247 ? 10.961 -15.506 -7.549 1.00 54.12 247 TRP A N 1
ATOM 1952 C CA . TRP A 1 247 ? 11.431 -16.683 -8.270 1.00 54.12 247 TRP A CA 1
ATOM 1953 C C . TRP A 1 247 ? 11.012 -16.589 -9.729 1.00 54.12 247 TRP A C 1
ATOM 1955 O O . TRP A 1 247 ? 9.849 -16.391 -10.076 1.00 54.12 247 TRP A O 1
ATOM 1965 N N . TYR A 1 248 ? 11.998 -16.671 -10.606 1.00 65.38 248 TYR A N 1
ATOM 1966 C CA . TYR A 1 248 ? 11.744 -16.737 -12.025 1.00 65.38 248 TYR A CA 1
ATOM 1967 C C . TYR A 1 248 ? 11.625 -18.202 -12.426 1.00 65.38 248 TYR A C 1
ATOM 1969 O O . TYR A 1 248 ? 12.450 -19.012 -12.026 1.00 65.38 248 TYR A O 1
ATOM 1977 N N . THR A 1 249 ? 10.594 -18.548 -13.186 1.00 75.25 249 THR A N 1
ATOM 1978 C CA . THR A 1 249 ? 10.498 -19.858 -13.831 1.00 75.25 249 THR A CA 1
ATOM 1979 C C . THR A 1 249 ? 11.262 -19.836 -15.155 1.00 75.25 249 THR A C 1
ATOM 1981 O O . THR A 1 249 ? 11.530 -18.763 -15.713 1.00 75.25 249 THR A O 1
ATOM 1984 N N . LEU A 1 250 ? 11.595 -21.018 -15.682 1.00 80.62 250 LEU A N 1
ATOM 1985 C CA . LEU A 1 250 ? 12.168 -21.157 -17.023 1.00 80.62 250 LEU A CA 1
ATOM 1986 C C . LEU A 1 250 ? 11.276 -20.487 -18.082 1.00 80.62 250 LEU A C 1
ATOM 1988 O O . LEU A 1 250 ? 11.762 -19.709 -18.899 1.00 80.62 250 LEU A O 1
ATOM 1992 N N . GLU A 1 251 ? 9.964 -20.695 -17.991 1.00 80.94 251 GLU A N 1
ATOM 1993 C CA . GLU A 1 251 ? 8.959 -20.072 -18.861 1.00 80.94 251 GLU A CA 1
ATOM 1994 C C . GLU A 1 251 ? 9.031 -18.542 -18.823 1.00 80.94 251 GLU A C 1
ATOM 1996 O O . GLU A 1 251 ? 9.005 -17.877 -19.858 1.00 80.94 251 GLU A O 1
ATOM 2001 N N . LYS A 1 252 ? 9.199 -17.956 -17.630 1.00 83.06 252 LYS A N 1
ATOM 2002 C CA . LYS A 1 252 ? 9.340 -16.505 -17.465 1.00 83.06 252 LYS A CA 1
ATOM 2003 C C . LYS A 1 252 ? 10.626 -15.986 -18.114 1.00 83.06 252 LYS A C 1
ATOM 2005 O O . LYS A 1 252 ? 10.623 -14.893 -18.683 1.00 83.06 252 LYS A O 1
ATOM 2010 N N . MET A 1 253 ? 11.714 -16.758 -18.068 1.00 85.12 253 MET A N 1
ATOM 2011 C CA . MET A 1 253 ? 12.962 -16.430 -18.772 1.00 85.12 253 MET A CA 1
ATOM 2012 C C . MET A 1 253 ? 12.808 -16.518 -20.293 1.00 85.12 253 MET A C 1
ATOM 2014 O O . MET A 1 253 ? 13.224 -15.599 -21.003 1.00 85.12 253 MET A O 1
ATOM 2018 N N . GLN A 1 254 ? 12.147 -17.562 -20.793 1.00 84.00 254 GLN A N 1
ATOM 2019 C CA . GLN A 1 254 ? 11.843 -17.728 -22.215 1.00 84.00 254 GLN A CA 1
ATOM 2020 C C . GLN A 1 254 ? 10.930 -16.608 -22.736 1.00 84.00 254 GLN A C 1
ATOM 2022 O O . GLN A 1 254 ? 11.206 -16.023 -23.784 1.00 84.00 254 GLN A O 1
ATOM 2027 N N . ALA A 1 255 ? 9.893 -16.236 -21.982 1.00 85.06 255 ALA A N 1
ATOM 2028 C CA . ALA A 1 255 ? 9.009 -15.121 -22.312 1.00 85.06 255 ALA A CA 1
ATOM 2029 C C . ALA A 1 255 ? 9.765 -13.782 -22.364 1.00 85.06 255 ALA A C 1
ATOM 2031 O O . ALA A 1 255 ? 9.575 -12.999 -23.294 1.00 85.06 255 ALA A O 1
ATOM 2032 N N . MET A 1 256 ? 10.678 -13.528 -21.416 1.00 85.38 256 MET A N 1
ATOM 2033 C CA . MET A 1 256 ? 11.527 -12.331 -21.450 1.00 85.38 256 MET A CA 1
ATOM 2034 C C . MET A 1 256 ? 12.466 -12.295 -22.656 1.00 85.38 256 MET A C 1
ATOM 2036 O O . MET A 1 256 ? 12.723 -11.208 -23.182 1.00 85.38 256 MET A O 1
ATOM 2040 N N . ALA A 1 257 ? 12.984 -13.451 -23.085 1.00 85.38 257 ALA A N 1
ATOM 2041 C CA . ALA A 1 257 ? 13.791 -13.525 -24.293 1.00 85.38 257 ALA A CA 1
ATOM 2042 C C . ALA A 1 257 ? 12.963 -13.154 -25.526 1.00 85.38 257 ALA A C 1
ATOM 2044 O O . ALA A 1 257 ? 13.363 -12.256 -26.270 1.00 85.38 257 ALA A O 1
ATOM 2045 N N . LYS A 1 258 ? 11.768 -13.746 -25.665 1.00 85.44 258 LYS A N 1
ATOM 2046 C CA . LYS A 1 258 ? 10.830 -13.451 -26.758 1.00 85.44 258 LYS A CA 1
ATOM 2047 C C . LYS A 1 258 ? 10.436 -11.974 -26.800 1.00 85.44 258 LYS A C 1
ATOM 2049 O O . LYS A 1 258 ? 10.505 -11.361 -27.860 1.00 85.44 258 LYS A O 1
ATOM 2054 N N . LEU A 1 259 ? 10.116 -11.369 -25.651 1.00 86.62 259 LEU A N 1
ATOM 2055 C CA . LEU A 1 259 ? 9.764 -9.944 -25.554 1.00 86.62 259 LEU A CA 1
ATOM 2056 C C . LEU A 1 259 ? 10.883 -9.023 -26.067 1.00 86.62 259 LEU A C 1
ATOM 2058 O O . LEU A 1 259 ? 10.619 -7.967 -26.634 1.00 86.62 259 LEU A O 1
ATOM 2062 N N . ARG A 1 260 ? 12.145 -9.424 -25.887 1.00 84.56 260 ARG A N 1
ATOM 2063 C CA . ARG A 1 260 ? 13.325 -8.693 -26.375 1.00 84.56 260 ARG A CA 1
ATOM 2064 C C . ARG A 1 260 ? 13.755 -9.107 -27.789 1.00 84.56 260 ARG A C 1
ATOM 2066 O O . ARG A 1 260 ? 14.844 -8.736 -28.229 1.00 84.56 260 ARG A O 1
ATOM 2073 N N . GLY A 1 261 ? 12.921 -9.873 -28.496 1.00 83.31 261 GLY A N 1
ATOM 2074 C CA . GLY A 1 261 ? 13.185 -10.366 -29.847 1.00 83.31 261 GLY A CA 1
ATOM 2075 C C . GLY A 1 261 ? 14.317 -11.392 -29.921 1.00 83.31 261 GLY A C 1
ATOM 2076 O O . GLY A 1 261 ? 14.983 -11.477 -30.945 1.00 83.31 261 GLY A O 1
ATOM 2077 N N . GLY A 1 262 ? 14.596 -12.109 -28.833 1.00 86.88 262 GLY A N 1
ATOM 2078 C CA . GLY A 1 262 ? 15.610 -13.158 -28.755 1.00 86.88 262 GLY A CA 1
ATOM 2079 C C . GLY A 1 262 ? 15.048 -14.498 -28.276 1.00 86.88 262 GLY A C 1
ATOM 2080 O O . GLY A 1 262 ? 13.844 -14.653 -28.086 1.00 86.88 262 GLY A O 1
ATOM 2081 N N . LEU A 1 263 ? 15.936 -15.465 -28.051 1.00 83.44 263 LEU A N 1
ATOM 2082 C CA . LEU A 1 263 ? 15.613 -16.818 -27.598 1.00 83.44 263 LEU A CA 1
ATOM 2083 C C . LEU A 1 263 ? 16.426 -17.173 -26.348 1.00 83.44 263 LEU A C 1
ATOM 2085 O O . LEU A 1 263 ? 17.556 -16.720 -26.168 1.00 83.44 263 LEU A O 1
ATOM 2089 N N . CYS A 1 264 ? 15.838 -17.974 -25.465 1.00 86.06 264 CYS A N 1
ATOM 2090 C CA . CYS A 1 264 ? 16.564 -18.630 -24.383 1.00 86.06 264 CYS A CA 1
ATOM 2091 C C . CYS A 1 264 ? 16.848 -20.063 -24.843 1.00 86.06 264 CYS A C 1
ATOM 2093 O O . CYS A 1 264 ? 15.908 -20.772 -25.185 1.00 86.06 264 CYS A O 1
ATOM 2095 N N . LEU A 1 265 ? 18.126 -20.444 -24.902 1.00 79.56 265 LEU A N 1
ATOM 2096 C CA . LEU A 1 265 ? 18.587 -21.742 -25.420 1.00 79.56 265 LEU A CA 1
ATOM 2097 C C . LEU A 1 265 ? 18.839 -22.769 -24.306 1.00 79.56 265 LEU A C 1
ATOM 2099 O O . LEU A 1 265 ? 19.321 -23.862 -24.572 1.00 79.56 265 LEU A O 1
ATOM 2103 N N . SER A 1 266 ? 18.615 -22.393 -23.048 1.00 77.50 266 SER A N 1
ATOM 2104 C CA . SER A 1 266 ? 18.770 -23.298 -21.912 1.00 77.50 266 SER A CA 1
ATOM 2105 C C . SER A 1 266 ? 17.444 -23.961 -21.570 1.00 77.50 266 SER A C 1
ATOM 2107 O O . SER A 1 266 ? 16.436 -23.274 -21.429 1.00 77.50 266 SER A O 1
ATOM 2109 N N . ASP A 1 267 ? 17.490 -25.269 -21.324 1.00 73.31 267 ASP A N 1
ATOM 2110 C CA . ASP A 1 267 ? 16.316 -26.086 -20.978 1.00 73.31 267 ASP A CA 1
ATOM 2111 C C . ASP A 1 267 ? 16.114 -26.233 -19.464 1.00 73.31 267 ASP A C 1
ATOM 2113 O O . ASP A 1 267 ? 15.156 -26.845 -18.997 1.00 73.31 267 ASP A O 1
ATOM 2117 N N . LYS A 1 268 ? 17.036 -25.678 -18.670 1.00 71.56 268 LYS A N 1
ATOM 2118 C CA . LYS A 1 268 ? 16.999 -25.702 -17.206 1.00 71.56 268 LYS A CA 1
ATOM 2119 C C . LYS A 1 268 ? 17.228 -24.299 -16.658 1.00 71.56 268 LYS A C 1
ATOM 2121 O O . LYS A 1 268 ? 18.087 -23.564 -17.145 1.00 71.56 268 LYS A O 1
ATOM 2126 N N . TYR A 1 269 ? 16.449 -23.934 -15.643 1.00 72.56 269 TYR A N 1
ATOM 2127 C CA . TYR A 1 269 ? 16.602 -22.684 -14.908 1.00 72.56 269 TYR A CA 1
ATOM 2128 C C . TYR A 1 269 ? 17.204 -22.969 -13.531 1.00 72.56 269 TYR A C 1
ATOM 2130 O O . TYR A 1 269 ? 16.577 -23.624 -12.699 1.00 72.56 269 TYR A O 1
ATOM 2138 N N . THR A 1 270 ? 18.383 -22.402 -13.283 1.00 72.50 270 THR A N 1
ATOM 2139 C CA . THR A 1 270 ? 19.019 -22.371 -11.964 1.00 72.50 270 THR A CA 1
ATOM 2140 C C . THR A 1 270 ? 19.274 -20.911 -11.595 1.00 72.50 270 THR A C 1
ATOM 2142 O O . THR A 1 270 ? 19.739 -20.124 -12.417 1.00 72.50 270 THR A O 1
ATOM 2145 N N . THR A 1 271 ? 18.997 -20.520 -10.349 1.00 67.81 271 THR A N 1
ATOM 2146 C CA . THR A 1 271 ? 19.133 -19.119 -9.893 1.00 67.81 271 THR A CA 1
ATOM 2147 C C . THR A 1 271 ? 20.562 -18.573 -10.029 1.00 67.81 271 THR A C 1
ATOM 2149 O O . THR A 1 271 ? 20.746 -17.373 -10.244 1.00 67.81 271 THR A O 1
ATOM 2152 N N . TYR A 1 272 ? 21.566 -19.442 -9.899 1.00 73.69 272 TYR A N 1
ATOM 2153 C CA . TYR A 1 272 ? 22.979 -19.060 -9.821 1.00 73.69 272 TYR A CA 1
ATOM 2154 C C . TYR A 1 272 ? 23.779 -19.396 -11.081 1.00 73.69 272 TYR A C 1
ATOM 2156 O O . TYR A 1 272 ? 24.848 -18.824 -11.288 1.00 73.69 272 TYR A O 1
ATOM 2164 N N . GLU A 1 273 ? 23.268 -20.278 -11.942 1.00 79.38 273 GLU A N 1
ATOM 2165 C CA . GLU A 1 273 ? 24.008 -20.713 -13.124 1.00 79.38 273 GLU A CA 1
ATOM 2166 C C . GLU A 1 273 ? 23.727 -19.803 -14.328 1.00 79.38 273 GLU A C 1
ATOM 2168 O O . GLU A 1 273 ? 22.595 -19.348 -14.536 1.00 79.38 273 GLU A O 1
ATOM 2173 N N . PRO A 1 274 ? 24.747 -19.507 -15.150 1.00 82.75 274 PRO A N 1
ATOM 2174 C CA . PRO A 1 274 ? 24.548 -18.777 -16.391 1.00 82.75 274 PRO A CA 1
ATOM 2175 C C . PRO A 1 274 ? 23.684 -19.571 -17.379 1.00 82.75 274 PRO A C 1
ATOM 2177 O O . PRO A 1 274 ? 24.045 -20.674 -17.780 1.00 82.75 274 PRO A O 1
ATOM 2180 N N . MET A 1 275 ? 22.592 -18.965 -17.844 1.00 84.12 275 MET A N 1
ATOM 2181 C CA . MET A 1 275 ? 21.782 -19.495 -18.945 1.00 84.12 275 MET A CA 1
ATOM 2182 C C . MET A 1 275 ? 22.336 -19.028 -20.296 1.00 84.12 275 MET A C 1
ATOM 2184 O O . MET A 1 275 ? 23.017 -17.999 -20.377 1.00 84.12 275 MET A O 1
ATOM 2188 N N . LEU A 1 276 ? 22.035 -19.775 -21.357 1.00 84.38 276 LEU A N 1
ATOM 2189 C CA . LEU A 1 276 ? 22.347 -19.442 -22.743 1.00 84.38 276 LEU A CA 1
ATOM 2190 C C . LEU A 1 276 ? 21.212 -18.627 -23.369 1.00 84.38 276 LEU A C 1
ATOM 2192 O O . LEU A 1 276 ? 20.034 -18.976 -23.282 1.00 84.38 276 LEU A O 1
ATOM 2196 N N . TRP A 1 277 ? 21.590 -17.538 -24.028 1.00 83.88 277 TRP A N 1
ATOM 2197 C CA . TRP A 1 277 ? 20.684 -16.574 -24.643 1.00 83.88 277 TRP A CA 1
ATOM 2198 C C . TRP A 1 277 ? 21.108 -16.303 -26.078 1.00 83.88 277 TRP A C 1
ATOM 2200 O O . TRP A 1 277 ? 22.303 -16.286 -26.370 1.00 83.88 277 TRP A O 1
ATOM 2210 N N . GLN A 1 278 ? 20.139 -16.018 -26.940 1.00 84.19 278 GLN A N 1
ATOM 2211 C CA . GLN A 1 278 ? 20.332 -15.567 -28.311 1.00 84.19 278 GLN A CA 1
ATOM 2212 C C . GLN A 1 278 ? 19.538 -14.278 -28.547 1.00 84.19 278 GLN A C 1
ATOM 2214 O O . GLN A 1 278 ? 18.410 -14.150 -28.079 1.00 84.19 278 GLN A O 1
ATOM 2219 N N . CYS A 1 279 ? 20.099 -13.294 -29.249 1.00 86.38 279 CYS A N 1
ATOM 2220 C CA . CYS A 1 279 ? 19.389 -12.051 -29.580 1.00 86.38 279 CYS A CA 1
ATOM 2221 C C . CYS A 1 279 ? 18.807 -12.089 -30.996 1.00 86.38 279 CYS A C 1
ATOM 2223 O O . CYS A 1 279 ? 19.132 -12.975 -31.780 1.00 86.38 279 CYS A O 1
ATOM 2225 N N . LYS A 1 280 ? 18.029 -11.059 -31.356 1.00 84.62 280 LYS A N 1
ATOM 2226 C CA . LYS A 1 280 ? 17.462 -10.890 -32.705 1.00 84.62 280 LYS A CA 1
ATOM 2227 C C . LYS A 1 280 ? 18.499 -10.961 -33.833 1.00 84.62 280 LYS A C 1
ATOM 2229 O O . LYS A 1 280 ? 18.196 -11.459 -34.904 1.00 84.62 280 LYS A O 1
ATOM 2234 N N . ARG A 1 281 ? 19.719 -10.464 -33.588 1.00 75.81 281 ARG A N 1
ATOM 2235 C CA . ARG A 1 281 ? 20.842 -10.498 -34.548 1.00 75.81 281 ARG A CA 1
ATOM 2236 C C . ARG A 1 281 ? 21.613 -11.834 -34.532 1.00 75.81 281 ARG A C 1
ATOM 2238 O O . ARG A 1 281 ? 22.705 -11.909 -35.072 1.00 75.81 281 ARG A O 1
ATOM 2245 N N . GLY A 1 282 ? 21.114 -12.862 -33.841 1.00 77.50 282 GLY A N 1
ATOM 2246 C CA . GLY A 1 282 ? 21.704 -14.205 -33.812 1.00 77.50 282 GLY A CA 1
ATOM 2247 C C . GLY A 1 282 ? 22.872 -14.417 -32.840 1.00 77.50 282 GLY A C 1
ATOM 2248 O O . GLY A 1 282 ? 23.308 -15.553 -32.674 1.00 77.50 282 GLY A O 1
ATOM 2249 N N . HIS A 1 283 ? 23.367 -13.383 -32.149 1.00 78.62 283 HIS A N 1
ATOM 2250 C CA . HIS A 1 283 ? 24.477 -13.535 -31.198 1.00 78.62 283 HIS A CA 1
ATOM 2251 C C . HIS A 1 283 ? 24.082 -14.400 -30.001 1.00 78.62 283 HIS A C 1
ATOM 2253 O O . HIS A 1 283 ? 23.083 -14.100 -29.346 1.00 78.62 283 HIS A O 1
ATOM 2259 N N . VAL A 1 284 ? 24.915 -15.389 -29.669 1.00 82.62 284 VAL A N 1
ATOM 2260 C CA . VAL A 1 284 ? 24.729 -16.286 -28.520 1.00 82.62 284 VAL A CA 1
ATOM 2261 C C . VAL A 1 284 ? 25.672 -15.901 -27.377 1.00 82.62 284 VAL A C 1
ATOM 2263 O O . VAL A 1 284 ? 26.851 -15.631 -27.607 1.00 82.62 284 VAL A O 1
ATOM 2266 N N . TRP A 1 285 ? 25.177 -15.855 -26.136 1.00 86.56 285 TRP A N 1
ATOM 2267 C CA . TRP A 1 285 ? 26.007 -15.594 -24.951 1.00 86.56 285 TRP A CA 1
ATOM 2268 C C . TRP A 1 285 ? 25.476 -16.271 -23.681 1.00 86.56 285 TRP A C 1
ATOM 2270 O O . TRP A 1 285 ? 24.300 -16.617 -23.581 1.00 86.56 285 TRP A O 1
ATOM 2280 N N . LYS A 1 286 ? 26.354 -16.412 -22.679 1.00 86.62 286 LYS A N 1
ATOM 2281 C CA . LYS A 1 286 ? 26.015 -16.895 -21.330 1.00 86.62 286 LYS A CA 1
ATOM 2282 C C . LYS A 1 286 ? 25.753 -15.719 -20.386 1.00 86.62 286 LYS A C 1
ATOM 2284 O O . LYS A 1 286 ? 26.545 -14.777 -20.338 1.00 86.62 286 LYS A O 1
ATOM 2289 N N . SER A 1 287 ? 24.659 -15.755 -19.627 1.00 87.25 287 SER A N 1
ATOM 2290 C CA . SER A 1 287 ? 24.345 -14.748 -18.605 1.00 87.25 287 SER A CA 1
ATOM 2291 C C . SER A 1 287 ? 23.450 -15.314 -17.508 1.00 87.25 287 SER A C 1
ATOM 2293 O O . SER A 1 287 ? 22.502 -16.046 -17.785 1.00 87.25 287 SER A O 1
ATOM 2295 N N . ILE A 1 288 ? 23.716 -14.912 -16.265 1.00 87.12 288 ILE A N 1
ATOM 2296 C CA . ILE A 1 288 ? 22.881 -15.258 -15.109 1.00 87.12 288 ILE A CA 1
ATOM 2297 C C . ILE A 1 288 ? 21.513 -14.553 -15.245 1.00 87.12 288 ILE A C 1
ATOM 2299 O O . ILE A 1 288 ? 21.485 -13.367 -15.612 1.00 87.12 288 ILE A O 1
ATOM 2303 N N . PRO A 1 289 ? 20.386 -15.227 -14.936 1.00 84.00 289 PRO A N 1
ATOM 2304 C CA . PRO A 1 289 ? 19.029 -14.675 -15.059 1.00 84.00 289 PRO A CA 1
ATOM 2305 C C . PRO A 1 289 ? 18.820 -13.326 -14.374 1.00 84.00 289 PRO A C 1
ATOM 2307 O O . PRO A 1 289 ? 18.190 -12.422 -14.925 1.00 84.00 289 PRO A O 1
ATOM 2310 N N . SER A 1 290 ? 19.408 -13.146 -13.190 1.00 84.44 290 SER A N 1
ATOM 2311 C CA . SER A 1 290 ? 19.315 -11.903 -12.423 1.00 84.44 290 SER A CA 1
ATOM 2312 C C . SER A 1 290 ? 19.843 -10.690 -13.203 1.00 84.44 290 SER A C 1
ATOM 2314 O O . SER A 1 290 ? 19.226 -9.626 -13.169 1.00 84.44 290 SER A O 1
ATOM 2316 N N . ASN A 1 291 ? 20.910 -10.839 -13.992 1.00 86.75 291 ASN A N 1
ATOM 2317 C CA . ASN A 1 291 ? 21.441 -9.749 -14.814 1.00 86.75 291 ASN A CA 1
ATOM 2318 C C . ASN A 1 291 ? 20.494 -9.377 -15.959 1.00 86.75 291 ASN A C 1
ATOM 2320 O O . ASN A 1 291 ? 20.321 -8.193 -16.254 1.00 86.75 291 ASN A O 1
ATOM 2324 N N . ILE A 1 292 ? 19.843 -10.374 -16.563 1.00 87.75 292 ILE A N 1
ATOM 2325 C CA . ILE A 1 292 ? 18.856 -10.161 -17.627 1.00 87.75 292 ILE A CA 1
ATOM 2326 C C . ILE A 1 292 ? 17.622 -9.437 -17.079 1.00 87.75 292 ILE A C 1
ATOM 2328 O O . ILE A 1 292 ? 17.153 -8.464 -17.670 1.00 87.75 292 ILE A O 1
ATOM 2332 N N . THR A 1 293 ? 17.147 -9.836 -15.896 1.00 83.25 293 THR A N 1
ATOM 2333 C CA . THR A 1 293 ? 16.007 -9.181 -15.227 1.00 83.25 293 THR A CA 1
ATOM 2334 C C . THR A 1 293 ? 16.301 -7.735 -14.833 1.00 83.25 293 THR A C 1
ATOM 2336 O O . THR A 1 293 ? 15.414 -6.891 -14.905 1.00 83.25 293 THR A O 1
ATOM 2339 N N . ARG A 1 294 ? 17.560 -7.417 -14.500 1.00 83.81 294 ARG A N 1
ATOM 2340 C CA . ARG A 1 294 ? 18.030 -6.051 -14.210 1.00 83.81 294 ARG A CA 1
ATOM 2341 C C . ARG A 1 294 ? 18.226 -5.187 -15.462 1.00 83.81 294 ARG A C 1
ATOM 2343 O O . ARG A 1 294 ? 18.577 -4.020 -15.335 1.00 83.81 294 ARG A O 1
ATOM 2350 N N . GLY A 1 295 ? 18.007 -5.737 -16.658 1.00 85.50 295 GLY A N 1
ATOM 2351 C CA . GLY A 1 295 ? 18.047 -5.001 -17.923 1.00 85.50 295 GLY A CA 1
ATOM 2352 C C . GLY A 1 295 ? 19.313 -5.198 -18.758 1.00 85.50 295 GLY A C 1
ATOM 2353 O O . GLY A 1 295 ? 19.421 -4.596 -19.823 1.00 85.50 295 GLY A O 1
ATOM 2354 N N . SER A 1 296 ? 20.255 -6.049 -18.335 1.00 88.25 296 SER A N 1
ATOM 2355 C CA . SER A 1 296 ? 21.382 -6.424 -19.201 1.00 88.25 296 SER A CA 1
ATOM 2356 C C . SER A 1 296 ? 20.902 -7.317 -20.348 1.00 88.25 296 SER A C 1
ATOM 2358 O O . SER A 1 296 ? 20.054 -8.183 -20.156 1.00 88.25 296 SER A O 1
ATOM 2360 N N . TRP A 1 297 ? 21.456 -7.134 -21.545 1.00 91.06 297 TRP A N 1
ATOM 2361 C CA . TRP A 1 297 ? 21.126 -7.945 -22.722 1.00 91.06 297 TRP A CA 1
ATOM 2362 C C . TRP A 1 297 ? 22.392 -8.273 -23.530 1.00 91.06 297 TRP A C 1
ATOM 2364 O O . TRP A 1 297 ? 23.492 -8.324 -22.974 1.00 91.06 297 TRP A O 1
ATOM 2374 N N . CYS A 1 298 ? 22.258 -8.492 -24.838 1.00 89.44 298 CYS A N 1
ATOM 2375 C CA . CYS A 1 298 ? 23.366 -8.778 -25.739 1.00 89.44 298 CYS A CA 1
ATOM 2376 C C . CYS A 1 298 ? 24.402 -7.642 -25.743 1.00 89.44 298 CYS A C 1
ATOM 2378 O O . CYS A 1 298 ? 24.149 -6.553 -26.262 1.00 89.44 298 CYS A O 1
ATOM 2380 N N . ARG A 1 299 ? 25.599 -7.914 -25.209 1.00 86.31 299 ARG A N 1
ATOM 2381 C CA . ARG A 1 299 ? 26.719 -6.956 -25.198 1.00 86.31 299 ARG A CA 1
ATOM 2382 C C . ARG A 1 299 ? 27.203 -6.614 -26.603 1.00 86.31 299 ARG A C 1
ATOM 2384 O O . ARG A 1 299 ? 27.625 -5.488 -26.827 1.00 86.31 299 ARG A O 1
ATOM 2391 N N . VAL A 1 300 ? 27.129 -7.566 -27.534 1.00 83.56 300 VAL A N 1
ATOM 2392 C CA . VAL A 1 300 ? 27.524 -7.345 -28.930 1.00 83.56 300 VAL A CA 1
ATOM 2393 C C . VAL A 1 300 ? 26.577 -6.344 -29.584 1.00 83.56 300 VAL A C 1
ATOM 2395 O O . VAL A 1 300 ? 27.046 -5.315 -30.053 1.00 83.56 300 VAL A O 1
ATOM 2398 N N . CYS A 1 301 ? 25.256 -6.550 -29.499 1.00 83.69 301 CYS A N 1
ATOM 2399 C CA . CYS A 1 301 ? 24.286 -5.559 -29.980 1.00 83.69 301 CYS A CA 1
ATOM 2400 C C . CYS A 1 301 ? 24.434 -4.221 -29.257 1.00 83.69 301 CYS A C 1
ATOM 2402 O O . CYS A 1 301 ? 24.541 -3.197 -29.913 1.00 83.69 301 CYS A O 1
ATOM 2404 N N . GLY A 1 302 ? 24.553 -4.226 -27.927 1.00 84.56 302 GLY A N 1
ATOM 2405 C CA . GLY A 1 302 ? 24.753 -2.998 -27.160 1.00 84.56 302 GLY A CA 1
ATOM 2406 C C . GLY A 1 302 ? 26.052 -2.257 -27.497 1.00 84.56 302 GLY A C 1
ATOM 2407 O O . GLY A 1 302 ? 26.126 -1.054 -27.277 1.00 84.56 302 GLY A O 1
ATOM 2408 N N . ASN A 1 303 ? 27.073 -2.941 -28.021 1.00 83.88 303 ASN A N 1
ATOM 2409 C CA . ASN A 1 303 ? 28.287 -2.316 -28.541 1.00 83.88 303 ASN A CA 1
ATOM 2410 C C . ASN A 1 303 ? 28.095 -1.828 -29.981 1.00 83.88 303 ASN A C 1
ATOM 2412 O O . ASN A 1 303 ? 28.511 -0.714 -30.274 1.00 83.88 303 ASN A O 1
ATOM 2416 N N . ILE A 1 304 ? 27.442 -2.611 -30.847 1.00 81.56 304 ILE A N 1
ATOM 2417 C CA . ILE A 1 304 ? 27.087 -2.209 -32.219 1.00 81.56 304 ILE A CA 1
ATOM 2418 C C . ILE A 1 304 ? 26.231 -0.941 -32.197 1.00 81.56 304 ILE A C 1
ATOM 2420 O O . ILE A 1 304 ? 26.566 0.026 -32.868 1.00 81.56 304 ILE A O 1
ATOM 2424 N N . ASP A 1 305 ? 25.208 -0.886 -31.346 1.00 79.25 305 ASP A N 1
ATOM 2425 C CA . ASP A 1 305 ? 24.305 0.265 -31.229 1.00 79.25 305 ASP A CA 1
ATOM 2426 C C . ASP A 1 305 ? 25.020 1.515 -30.668 1.00 79.25 305 ASP A C 1
ATOM 2428 O O . ASP A 1 305 ? 24.546 2.639 -30.823 1.00 79.25 305 ASP A O 1
ATOM 2432 N N . LYS A 1 306 ? 26.189 1.341 -30.031 1.00 78.94 306 LYS A N 1
ATOM 2433 C CA . LYS A 1 306 ? 27.073 2.435 -29.585 1.00 78.94 306 LYS A CA 1
ATOM 2434 C C . LYS A 1 306 ? 28.095 2.854 -30.644 1.00 78.94 306 LYS A C 1
ATOM 2436 O O . LYS A 1 306 ? 28.712 3.910 -30.491 1.00 78.94 306 LYS A O 1
ATOM 2441 N N . ILE A 1 307 ? 28.317 2.054 -31.690 1.00 77.00 307 ILE A N 1
ATOM 2442 C CA . ILE A 1 307 ? 29.211 2.407 -32.795 1.00 77.00 307 ILE A CA 1
ATOM 2443 C C . ILE A 1 307 ? 28.472 3.400 -33.689 1.00 77.00 307 ILE A C 1
ATOM 2445 O O . ILE A 1 307 ? 27.652 3.044 -34.523 1.00 77.00 307 ILE A O 1
ATOM 2449 N N . THR A 1 308 ? 28.785 4.679 -33.513 1.00 68.06 308 THR A N 1
ATOM 2450 C CA . THR A 1 308 ? 28.162 5.783 -34.260 1.00 68.06 308 THR A CA 1
ATOM 2451 C C . THR A 1 308 ? 28.932 6.184 -35.518 1.00 68.06 308 THR A C 1
ATOM 2453 O O . THR A 1 308 ? 28.440 6.979 -36.311 1.00 68.06 308 THR A O 1
ATOM 2456 N N . ARG A 1 309 ? 30.158 5.668 -35.700 1.00 59.53 309 ARG A N 1
ATOM 2457 C CA . ARG A 1 309 ? 31.057 6.007 -36.815 1.00 59.53 309 ARG A CA 1
ATOM 2458 C C . ARG A 1 309 ? 31.166 4.832 -37.803 1.00 59.53 309 ARG A C 1
ATOM 2460 O O . ARG A 1 309 ? 31.798 3.830 -37.438 1.00 59.53 309 ARG A O 1
ATOM 2467 N N . PRO A 1 310 ? 30.627 4.956 -39.031 1.00 59.69 310 PRO A N 1
ATOM 2468 C CA . PRO A 1 310 ? 30.821 3.971 -40.098 1.00 59.69 310 PRO A CA 1
ATOM 2469 C C . PRO A 1 310 ? 32.319 3.747 -40.382 1.00 59.69 310 PRO A C 1
ATOM 2471 O O . PRO A 1 310 ? 33.116 4.674 -40.245 1.00 59.69 310 PRO A O 1
ATOM 2474 N N . ASN A 1 311 ? 32.723 2.524 -40.747 1.00 63.12 311 ASN A N 1
ATOM 2475 C CA . ASN A 1 311 ? 34.100 2.151 -41.137 1.00 63.12 311 ASN A CA 1
ATOM 2476 C C . ASN A 1 311 ? 35.218 2.276 -40.074 1.00 63.12 311 ASN A C 1
ATOM 2478 O O . ASN A 1 311 ? 36.397 2.081 -40.397 1.00 63.12 311 ASN A O 1
ATOM 2482 N N . SER A 1 312 ? 34.890 2.539 -38.804 1.00 69.25 312 SER A N 1
ATOM 2483 C CA . SER A 1 312 ? 35.864 2.520 -37.698 1.00 69.25 312 SER A CA 1
ATOM 2484 C C . SER A 1 312 ? 36.445 1.114 -37.440 1.00 69.25 312 SER A C 1
ATOM 2486 O O . SER A 1 312 ? 35.816 0.109 -37.763 1.00 69.25 312 SER A O 1
ATOM 2488 N N . LYS A 1 313 ? 37.623 1.004 -36.798 1.00 67.38 313 LYS A N 1
ATOM 2489 C CA . LYS A 1 313 ? 38.190 -0.304 -36.379 1.00 67.38 313 LYS A CA 1
ATOM 2490 C C . LYS A 1 313 ? 37.201 -1.129 -35.536 1.00 67.38 313 LYS A C 1
ATOM 2492 O O . LYS A 1 313 ? 37.162 -2.346 -35.657 1.00 67.38 313 LYS A O 1
ATOM 2497 N N . ALA A 1 314 ? 36.385 -0.465 -34.712 1.00 62.91 314 ALA A N 1
ATOM 2498 C CA . ALA A 1 314 ? 35.329 -1.105 -33.931 1.00 62.91 314 ALA A CA 1
ATOM 2499 C C . ALA A 1 314 ? 34.149 -1.571 -34.801 1.00 62.91 314 ALA A C 1
ATOM 2501 O O . ALA A 1 314 ? 33.604 -2.631 -34.532 1.00 62.91 314 ALA A O 1
ATOM 2502 N N . TRP A 1 315 ? 33.789 -0.828 -35.854 1.00 64.75 315 TRP A N 1
ATOM 2503 C CA . TRP A 1 315 ? 32.776 -1.239 -36.836 1.00 64.75 315 TRP A CA 1
ATOM 2504 C C . TRP A 1 315 ? 33.219 -2.490 -37.610 1.00 64.75 315 TRP A C 1
ATOM 2506 O O . TRP A 1 315 ? 32.488 -3.471 -37.660 1.00 64.75 315 TRP A O 1
ATOM 2516 N N . ARG A 1 316 ? 34.474 -2.524 -38.085 1.00 68.62 316 ARG A N 1
ATOM 2517 C CA . ARG A 1 316 ? 35.057 -3.691 -38.785 1.00 68.62 316 ARG A CA 1
ATOM 2518 C C . ARG A 1 316 ? 35.146 -4.953 -37.917 1.00 68.62 316 ARG A C 1
ATOM 2520 O O . ARG A 1 316 ? 35.254 -6.050 -38.447 1.00 68.62 316 ARG A O 1
ATOM 2527 N N . LYS A 1 317 ? 35.106 -4.804 -36.588 1.00 67.12 317 LYS A N 1
ATOM 2528 C CA . LYS A 1 317 ? 35.132 -5.917 -35.626 1.00 67.12 317 LYS A CA 1
ATOM 2529 C C . LYS A 1 317 ? 33.803 -6.683 -35.561 1.00 67.12 317 LYS A C 1
ATOM 2531 O O . LYS A 1 317 ? 33.797 -7.821 -35.103 1.00 67.12 317 LYS A O 1
ATOM 2536 N N . TYR A 1 318 ? 32.693 -6.084 -35.997 1.00 65.88 318 TYR A N 1
ATOM 2537 C CA . TYR A 1 318 ? 31.360 -6.693 -35.942 1.00 65.88 318 TYR A CA 1
ATOM 2538 C C . TYR A 1 318 ? 30.724 -6.740 -37.345 1.00 65.88 318 TYR A C 1
ATOM 2540 O O . TYR A 1 318 ? 29.775 -6.000 -37.604 1.00 65.88 318 TYR A O 1
ATOM 2548 N N . PRO A 1 319 ? 31.237 -7.588 -38.259 1.00 53.84 319 PRO A N 1
ATOM 2549 C CA . PRO A 1 319 ? 30.822 -7.607 -39.667 1.00 53.84 319 PRO A CA 1
ATOM 2550 C C . PRO A 1 319 ? 29.353 -8.014 -39.885 1.00 53.84 319 PRO A C 1
ATOM 2552 O O . PRO A 1 319 ? 28.745 -7.570 -40.849 1.00 53.84 319 PRO A O 1
ATOM 2555 N N . ASN A 1 320 ? 28.745 -8.760 -38.954 1.00 50.75 320 ASN A N 1
ATOM 2556 C CA . ASN A 1 320 ? 27.344 -9.213 -39.033 1.00 50.75 320 ASN A CA 1
ATOM 2557 C C . ASN A 1 320 ? 26.357 -8.249 -38.331 1.00 50.75 320 ASN A C 1
ATOM 2559 O O . ASN A 1 320 ? 25.345 -8.675 -37.776 1.00 50.75 320 ASN A O 1
ATOM 2563 N N . GLY A 1 321 ? 26.705 -6.960 -38.239 1.00 48.12 321 GLY A N 1
ATOM 2564 C CA . GLY A 1 321 ? 25.971 -5.947 -37.469 1.00 48.12 321 GLY A CA 1
ATOM 2565 C C . GLY A 1 321 ? 25.105 -4.973 -38.273 1.00 48.12 321 GLY A C 1
ATOM 2566 O O . GLY A 1 321 ? 24.529 -4.081 -37.645 1.00 48.12 321 GLY A O 1
ATOM 2567 N N . ALA A 1 322 ? 25.041 -5.115 -39.601 1.00 41.16 322 ALA A N 1
ATOM 2568 C CA . ALA A 1 322 ? 24.125 -4.380 -40.476 1.00 41.16 322 ALA A CA 1
ATOM 2569 C C . ALA A 1 322 ? 22.826 -5.173 -40.661 1.00 41.16 322 ALA A C 1
ATOM 2571 O O . ALA A 1 322 ? 22.924 -6.391 -40.922 1.00 41.16 322 ALA A O 1
#

Secondary structure (DSSP, 8-state):
---PPPHHHHHHHHHHHHTT--HHHHHHHS---HHHHHHHHHHHTT--HHHHHHHHHHHHHHHHHHHHHHHHHHHHHHHHHHHHHHS-S-S---TTGGGS-HHHHHHHHHHHHGGG----HHHHHHHHHHHHHHHHHHTTEEE--S----SSSEEEEEETT--EEEEEHHHHHTT---HHHHH--TTHHHHHHHHHHTTT-EE--S----SSSEEEEE-TTS-EEEEEHHHHHTTPPPHHHHHHHHSPPHHHHHHHHHHTT-EE--S---SSSPEEEE-TT--EEEE-HHHHHTT---HHHHHHTT--STT-HHHHT-TT--

InterPro domains:
  IPR002514 Transposase IS3/IS911family [PF01527] (7-49)
  IPR009057 Homedomain-like superfamily [SSF46689] (2-63)

Radius of gyration: 37.73 Å; chains: 1; bounding box: 71×59×92 Å